Protein AF-A0A9P3LI31-F1 (afdb_monomer)

Nearest PDB structures (foldseek):
  6ghp-assembly1_A-2  TM=3.381E-01  e=1.367E-01  Homo sapiens
  6r7o-assembly1_A  TM=3.660E-01  e=7.709E-01  Homo sapiens
  5qsz-assembly2_B  TM=3.433E-01  e=1.831E+00  Homo sapiens
  6w2r-assembly1_A  TM=2.788E-01  e=2.197E+00  synthetic construct
  6qh6-assembly1_A  TM=2.236E-01  e=2.299E+00  Rattus norvegicus

Solvent-accessible surface area (backbone atoms only — not comparable to full-atom values): 17286 Å² total; per-residue (Å²): 109,69,66,61,46,50,56,49,50,27,58,53,37,64,38,88,84,57,37,37,74,60,37,38,52,52,46,50,51,49,55,58,53,48,68,38,70,72,46,50,75,54,60,60,78,56,76,58,43,63,54,22,45,51,42,31,45,52,47,26,70,59,61,40,52,72,92,38,36,52,63,36,48,48,47,46,35,44,53,50,49,52,46,57,71,49,57,72,67,28,32,50,52,50,46,66,65,50,69,79,34,66,60,54,58,50,50,49,38,50,42,53,46,41,41,23,59,68,55,56,84,86,66,40,64,40,56,52,51,47,49,53,55,50,26,54,48,36,49,56,50,73,75,45,97,52,82,75,53,58,66,54,45,50,51,44,56,67,41,48,54,53,35,48,52,55,47,68,70,52,50,68,87,64,17,77,52,34,69,64,49,49,53,53,51,51,51,33,34,54,42,55,69,43,67,86,82,58,82,82,63,77,66,64,68,57,60,82,78,54,92,58,97,73,67,76,54,92,60,53,21,24,63,24,78,90,40,89,42,33,82,30,66,67,88,60,75,65,45,61,38,88,59,35,66,65,46,31,16,68,26,72,65,36,48,50,45,20,40,74,76,65,47,43,66,81,71,63,47,71,62,73,58,71,81,70,63,44,73,68,50,59,54,50,52,53,52,54,56,61,63,70,70,61,78,80,80,79,82,81,80,88,128

Mean predicted aligned error: 7.57 Å

pLDDT: mean 85.26, std 12.24, range [44.69, 97.44]

Foldseek 3Di:
DLVVVLVVLLVVLQDLPQEAPNLLVSLVVVVVVCPDPVNVVCPLVDLSSLVSLLQSLLLHQFAHDLVRNQSSLLSNLVSLLSQCPDDPNSVVSSCVNVVLDLSLLLSLLVNLLSCQQDNDPVSCPSSLSSLVVVLVVLLVVVVDPDPSLPVSLVSNLVSLVVSLVSLVPDDCVRGVCSVVSNVSSVSSCVSNVHPPPDDDDPVVVVPVPPPDPPADDQQAFAPQPPRSRGRGGHPHDWDADPAQSRGTHSDPVSVVCCVPPVVCVVVRHGNDPVVCVPVVNVVVVVVVVVVVPDPDPDPDDDD

InterPro domains:
  IPR002893 Zinc finger, MYND-type [PF01753] (231-268)
  IPR002893 Zinc finger, MYND-type [PS50865] (227-268)

Organism: NCBI:txid48140

Radius of gyration: 25.11 Å; Cα contacts (8 Å, |Δi|>4): 322; chains: 1; bounding box: 83×41×77 Å

Sequence (303 aa):
MVEMFFARCSNVLITEDLLDSELARHLEFMAQMMQHPVMRRRRGEDEDLGMALLCAAQRQVCSGDESNVWGILRYTFAHLVDMFKHDEATRQVARTSLMFSNYVILLVARSVVSAALEADASCLDDLEAVIFIYSHVFEKLGETDRPIDSDYRKSVHRVWHRAFDDLQALSPAEAPMRPTIIEWWLHFGTKSGVDVDAPYDPSAEITEGSDGAEGWSKDMGCGWRECLCFGERTYHSLRMCKRCRKVMYCSIKCQRRDWMEGGHKYVCRPDVPAEVADEGGIAKALQQMSLAEQPAKADHNER

Structure (mmCIF, N/CA/C/O backbone):
data_AF-A0A9P3LI31-F1
#
_entry.id   AF-A0A9P3LI31-F1
#
loop_
_atom_site.group_PDB
_atom_site.id
_atom_site.type_symbol
_atom_site.label_atom_id
_atom_site.label_alt_id
_atom_site.label_comp_id
_atom_site.label_asym_id
_atom_site.label_entity_id
_atom_site.label_seq_id
_atom_site.pdbx_PDB_ins_code
_atom_site.Cartn_x
_atom_site.Cartn_y
_atom_site.Cartn_z
_atom_site.occupancy
_atom_site.B_iso_or_equiv
_atom_site.auth_seq_id
_atom_site.auth_comp_id
_atom_site.auth_asym_id
_atom_site.auth_atom_id
_atom_site.pdbx_PDB_model_num
ATOM 1 N N . MET A 1 1 ? 8.365 -18.064 -25.179 1.00 86.38 1 MET A N 1
ATOM 2 C CA . MET A 1 1 ? 8.983 -18.458 -23.888 1.00 86.38 1 MET A CA 1
ATOM 3 C C . MET A 1 1 ? 8.991 -17.304 -22.891 1.00 86.38 1 MET A C 1
ATOM 5 O O . MET A 1 1 ? 8.471 -17.500 -21.808 1.00 86.38 1 MET A O 1
ATOM 9 N N . VAL A 1 2 ? 9.521 -16.121 -23.236 1.00 89.12 2 VAL A N 1
ATOM 10 C CA . VAL A 1 2 ? 9.539 -14.954 -22.323 1.00 89.12 2 VAL A CA 1
ATOM 11 C C . VAL A 1 2 ? 8.136 -14.412 -22.012 1.00 89.12 2 VAL A C 1
ATOM 13 O O . VAL A 1 2 ? 7.809 -14.256 -20.848 1.00 89.12 2 VAL A O 1
ATOM 16 N N . GLU A 1 3 ? 7.267 -14.240 -23.012 1.00 88.56 3 GLU A N 1
ATOM 17 C CA . GLU A 1 3 ? 5.855 -13.856 -22.779 1.00 88.56 3 GLU A CA 1
ATOM 18 C C . GLU A 1 3 ? 5.136 -14.833 -21.839 1.00 88.56 3 GLU A C 1
ATOM 20 O O . GLU A 1 3 ? 4.500 -14.434 -20.873 1.00 88.56 3 GLU A O 1
ATOM 25 N N . MET A 1 4 ? 5.316 -16.140 -22.064 1.00 92.75 4 MET A N 1
ATOM 26 C CA . MET A 1 4 ? 4.758 -17.171 -21.182 1.00 92.75 4 MET A CA 1
ATOM 27 C C . MET A 1 4 ? 5.304 -17.087 -19.752 1.00 92.75 4 MET A C 1
ATOM 29 O O . MET A 1 4 ? 4.623 -17.513 -18.824 1.00 92.75 4 MET A O 1
ATOM 33 N N . PHE A 1 5 ? 6.530 -16.590 -19.568 1.00 93.69 5 PHE A N 1
ATOM 34 C CA . PHE A 1 5 ? 7.101 -16.378 -18.244 1.00 93.69 5 PHE A CA 1
ATOM 35 C C . PHE A 1 5 ? 6.394 -15.224 -17.530 1.00 93.69 5 PHE A C 1
ATOM 37 O O . PHE A 1 5 ? 5.926 -15.436 -16.415 1.00 93.69 5 PHE A O 1
ATOM 44 N N . PHE A 1 6 ? 6.244 -14.060 -18.172 1.00 92.12 6 PHE A N 1
ATOM 45 C CA . PHE A 1 6 ? 5.558 -12.915 -17.562 1.00 92.12 6 PHE A CA 1
ATOM 46 C C . PHE A 1 6 ? 4.089 -13.211 -17.272 1.00 92.12 6 PHE A C 1
ATOM 48 O O . PHE A 1 6 ? 3.681 -13.084 -16.121 1.00 92.12 6 PHE A O 1
ATOM 55 N N . ALA A 1 7 ? 3.360 -13.793 -18.228 1.00 92.56 7 ALA A N 1
ATOM 56 C CA . ALA A 1 7 ? 1.982 -14.221 -18.008 1.00 92.56 7 ALA A CA 1
ATOM 57 C C . ALA A 1 7 ? 1.864 -15.214 -16.835 1.00 92.56 7 ALA A C 1
ATOM 59 O O . ALA A 1 7 ? 0.928 -15.153 -16.038 1.00 92.56 7 ALA A O 1
ATOM 60 N N . ARG A 1 8 ? 2.828 -16.134 -16.682 1.00 95.00 8 ARG A N 1
ATOM 61 C CA . ARG A 1 8 ? 2.859 -17.058 -15.540 1.00 95.00 8 ARG A CA 1
ATOM 62 C C . ARG A 1 8 ? 3.153 -16.335 -14.227 1.00 95.00 8 ARG A C 1
ATOM 64 O O . ARG A 1 8 ? 2.506 -16.652 -13.235 1.00 95.00 8 ARG A O 1
ATOM 71 N N . CYS A 1 9 ? 4.093 -15.393 -14.205 1.00 94.94 9 CYS A N 1
ATOM 72 C CA . CYS A 1 9 ? 4.369 -14.566 -13.031 1.00 94.94 9 CYS A CA 1
ATOM 73 C C . CYS A 1 9 ? 3.135 -13.757 -12.620 1.00 94.94 9 CYS A C 1
ATOM 75 O O . CYS A 1 9 ? 2.746 -13.826 -11.458 1.00 94.94 9 CYS A O 1
ATOM 77 N N . SER A 1 10 ? 2.480 -13.078 -13.563 1.00 94.19 10 SER A N 1
ATOM 78 C CA . SER A 1 10 ? 1.246 -12.326 -13.324 1.00 94.19 10 SER A CA 1
ATOM 79 C C . SER A 1 10 ? 0.161 -13.227 -12.728 1.00 94.19 10 SER A C 1
ATOM 81 O O . SER A 1 10 ? -0.374 -12.914 -11.667 1.00 94.19 10 SER A O 1
ATOM 83 N N . ASN A 1 11 ? -0.075 -14.406 -13.319 1.00 94.25 11 ASN A N 1
ATOM 84 C CA . ASN A 1 11 ? -1.039 -15.388 -12.806 1.00 94.25 11 ASN A CA 1
ATOM 85 C C . ASN A 1 11 ? -0.708 -15.892 -11.393 1.00 94.25 11 ASN A C 1
ATOM 87 O O . ASN A 1 11 ? -1.610 -16.107 -10.589 1.00 94.25 11 ASN A O 1
ATOM 91 N N . VAL A 1 12 ? 0.573 -16.082 -11.072 1.00 96.25 12 VAL A N 1
ATOM 92 C CA . VAL A 1 12 ? 0.991 -16.478 -9.721 1.00 96.25 12 VAL A CA 1
ATOM 93 C C . VAL A 1 12 ? 0.746 -15.338 -8.729 1.00 96.25 12 VAL A C 1
ATOM 95 O O . VAL A 1 12 ? 0.162 -15.571 -7.673 1.00 96.25 12 VAL A O 1
ATOM 98 N N . LEU A 1 13 ? 1.112 -14.101 -9.074 1.00 95.56 13 LEU A N 1
ATOM 99 C CA . LEU A 1 13 ? 0.980 -12.931 -8.197 1.00 95.56 13 LEU A CA 1
ATOM 100 C C . LEU A 1 13 ? -0.474 -12.582 -7.840 1.00 95.56 13 LEU A C 1
ATOM 102 O O . LEU A 1 13 ? -0.740 -12.114 -6.726 1.00 95.56 13 LEU A O 1
ATOM 106 N N . ILE A 1 14 ? -1.423 -12.841 -8.742 1.00 93.19 14 ILE A N 1
ATOM 107 C CA . ILE A 1 14 ? -2.855 -12.621 -8.479 1.00 93.19 14 ILE A CA 1
ATOM 108 C C . ILE A 1 14 ? -3.492 -13.706 -7.597 1.00 93.19 14 ILE A C 1
ATOM 110 O O . ILE A 1 14 ? -4.627 -13.527 -7.159 1.00 93.19 14 ILE A O 1
ATOM 114 N N . THR A 1 15 ? -2.786 -14.801 -7.294 1.00 94.12 15 THR A N 1
ATOM 115 C CA . THR A 1 15 ? -3.311 -15.869 -6.427 1.00 94.12 15 THR A CA 1
ATOM 116 C C . THR A 1 15 ? -3.535 -15.341 -5.005 1.00 94.12 15 THR A C 1
ATOM 118 O O . THR A 1 15 ? -2.647 -14.728 -4.414 1.00 94.12 15 THR A O 1
ATOM 121 N N . GLU A 1 16 ? -4.733 -15.546 -4.450 1.00 89.69 16 GLU A N 1
ATOM 122 C CA . GLU A 1 16 ? -5.165 -14.910 -3.194 1.00 89.69 16 GLU A CA 1
ATOM 123 C C . GLU A 1 16 ? -4.411 -15.384 -1.946 1.00 89.69 16 GLU A C 1
ATOM 125 O O . GLU A 1 16 ? -4.278 -14.627 -0.985 1.00 89.69 16 GLU A O 1
ATOM 130 N N . ASP A 1 17 ? -3.953 -16.632 -1.935 1.00 92.69 17 ASP A N 1
ATOM 131 C CA . ASP A 1 17 ? -3.252 -17.258 -0.812 1.00 92.69 17 ASP A CA 1
ATOM 132 C C . ASP A 1 17 ? -1.738 -17.018 -0.832 1.00 92.69 17 ASP A C 1
ATOM 134 O O . ASP A 1 17 ? -1.071 -17.262 0.172 1.00 92.69 17 ASP A O 1
ATOM 138 N N . LEU A 1 18 ? -1.202 -16.467 -1.926 1.00 95.75 18 LEU A N 1
ATOM 139 C CA . LEU A 1 18 ? 0.209 -16.126 -2.031 1.00 95.75 18 LEU A CA 1
ATOM 140 C C . LEU A 1 18 ? 0.524 -14.868 -1.208 1.00 95.75 18 LEU A C 1
ATOM 142 O O . LEU A 1 18 ? 0.272 -13.740 -1.654 1.00 95.75 18 LEU A O 1
ATOM 146 N N . LEU A 1 19 ? 1.082 -15.074 -0.013 1.00 96.44 19 LEU A N 1
ATOM 147 C CA . LEU A 1 19 ? 1.446 -14.045 0.965 1.00 96.44 19 LEU A CA 1
ATOM 148 C C . LEU A 1 19 ? 2.791 -14.357 1.640 1.00 96.44 19 LEU A C 1
ATOM 150 O O . LEU A 1 19 ? 3.392 -15.417 1.448 1.00 96.44 19 LEU A O 1
ATOM 154 N N . ASP A 1 20 ? 3.254 -13.406 2.442 1.00 96.62 20 ASP A N 1
ATOM 155 C CA . ASP A 1 20 ? 4.350 -13.531 3.398 1.00 96.62 20 ASP A CA 1
ATOM 156 C C . ASP A 1 20 ? 5.643 -14.053 2.754 1.00 96.62 20 ASP A C 1
ATOM 158 O O . ASP A 1 20 ? 6.005 -13.678 1.637 1.00 96.62 20 ASP A O 1
ATOM 162 N N . SER A 1 21 ? 6.359 -14.936 3.450 1.00 96.12 21 SER A N 1
ATOM 163 C CA . SER A 1 21 ? 7.618 -15.515 2.970 1.00 96.12 21 SER A CA 1
ATOM 164 C C . SER A 1 21 ? 7.496 -16.236 1.621 1.00 96.12 21 SER A C 1
ATOM 166 O O . SER A 1 21 ? 8.481 -16.358 0.890 1.00 96.12 21 SER A O 1
ATOM 168 N N . GLU A 1 22 ? 6.312 -16.731 1.251 1.00 97.44 22 GLU A N 1
ATOM 169 C CA . GLU A 1 22 ? 6.109 -17.339 -0.061 1.00 97.44 22 GLU A CA 1
ATOM 170 C C . GLU A 1 22 ? 6.052 -16.283 -1.163 1.00 97.44 22 GLU A C 1
ATOM 172 O O . GLU A 1 22 ? 6.752 -16.424 -2.169 1.00 97.44 22 GLU A O 1
ATOM 177 N N . LEU A 1 23 ? 5.296 -15.203 -0.956 1.00 97.38 23 LEU A N 1
ATOM 178 C CA . LEU A 1 23 ? 5.277 -14.068 -1.875 1.00 97.38 23 LEU A CA 1
ATOM 179 C C . LEU A 1 23 ? 6.667 -13.427 -1.990 1.00 97.38 23 LEU A C 1
ATOM 181 O O . LEU A 1 23 ? 7.135 -13.185 -3.102 1.00 97.38 23 LEU A O 1
ATOM 185 N N . ALA A 1 24 ? 7.366 -13.231 -0.869 1.00 96.00 24 ALA A N 1
ATOM 186 C CA . ALA A 1 24 ? 8.719 -12.676 -0.854 1.00 96.00 24 ALA A CA 1
ATOM 187 C C . ALA A 1 24 ? 9.693 -13.499 -1.718 1.00 96.00 24 ALA A C 1
ATOM 189 O O . ALA A 1 24 ? 10.385 -12.933 -2.564 1.00 96.00 24 ALA A O 1
ATOM 190 N N . ARG A 1 25 ? 9.687 -14.836 -1.587 1.00 96.06 25 ARG A N 1
ATOM 191 C CA . ARG A 1 25 ? 10.520 -15.729 -2.417 1.00 96.06 25 ARG A CA 1
ATOM 192 C C . ARG A 1 25 ? 10.195 -15.625 -3.906 1.00 96.06 25 ARG A C 1
ATOM 194 O O . ARG A 1 25 ? 11.106 -15.661 -4.731 1.00 96.06 25 ARG A O 1
ATOM 201 N N . HIS A 1 26 ? 8.918 -15.495 -4.264 1.00 97.19 26 HIS A N 1
ATOM 202 C CA . HIS A 1 26 ? 8.521 -15.311 -5.662 1.00 97.19 26 HIS A CA 1
ATOM 203 C C . HIS A 1 26 ? 9.020 -13.974 -6.216 1.00 97.19 26 HIS A C 1
ATOM 205 O O . HIS A 1 26 ? 9.593 -13.944 -7.305 1.00 97.19 26 HIS A O 1
ATOM 211 N N . LEU A 1 27 ? 8.861 -12.884 -5.461 1.00 96.31 27 LEU A N 1
ATOM 212 C CA . LEU A 1 27 ? 9.326 -11.557 -5.868 1.00 96.31 27 LEU A CA 1
ATOM 213 C C . LEU A 1 27 ? 10.851 -11.485 -5.987 1.00 96.31 27 LEU A C 1
ATOM 215 O O . LEU A 1 27 ? 11.360 -10.886 -6.938 1.00 96.31 27 LEU A O 1
ATOM 219 N N . GLU A 1 28 ? 11.573 -12.137 -5.076 1.00 94.56 28 GLU A N 1
ATOM 220 C CA . GLU A 1 28 ? 13.028 -12.262 -5.123 1.00 94.56 28 GLU A CA 1
ATOM 221 C C . GLU A 1 28 ? 13.484 -13.057 -6.353 1.00 94.56 28 GLU A C 1
ATOM 223 O O . GLU A 1 28 ? 14.337 -12.592 -7.113 1.00 94.56 28 GLU A O 1
ATOM 228 N N . PHE A 1 29 ? 12.884 -14.224 -6.604 1.00 95.12 29 PHE A N 1
ATOM 229 C CA . PHE A 1 29 ? 13.175 -15.015 -7.800 1.00 95.12 29 PHE A CA 1
ATOM 230 C C . PHE A 1 29 ? 12.915 -14.209 -9.078 1.00 95.12 29 PHE A C 1
ATOM 232 O O . PHE A 1 29 ? 13.738 -14.198 -9.995 1.00 95.12 29 PHE A O 1
ATOM 239 N N . MET A 1 30 ? 11.798 -13.482 -9.129 1.00 94.81 30 MET A N 1
ATOM 240 C CA . MET A 1 30 ? 11.498 -12.587 -10.242 1.00 94.81 30 MET A CA 1
ATOM 241 C C . MET A 1 30 ? 12.567 -11.506 -10.387 1.00 94.81 30 MET A C 1
ATOM 243 O O . MET A 1 30 ? 13.015 -11.268 -11.505 1.00 94.81 30 MET A O 1
ATOM 247 N N . ALA A 1 31 ? 13.020 -10.887 -9.293 1.00 91.81 31 ALA A N 1
ATOM 248 C CA . ALA A 1 31 ? 14.076 -9.874 -9.323 1.00 91.81 31 ALA A CA 1
ATOM 249 C C . ALA A 1 31 ? 15.382 -10.431 -9.909 1.00 91.81 31 ALA A C 1
ATOM 251 O O . ALA A 1 31 ? 16.000 -9.782 -10.753 1.00 91.81 31 ALA A O 1
ATOM 252 N N . GLN A 1 32 ? 15.761 -11.660 -9.549 1.00 92.56 32 GLN A N 1
ATOM 253 C CA . GLN A 1 32 ? 16.927 -12.344 -10.119 1.00 92.56 32 GLN A CA 1
ATOM 254 C C . GLN A 1 32 ? 16.748 -12.629 -11.617 1.00 92.56 32 GLN A C 1
ATOM 256 O O . GLN A 1 32 ? 17.613 -12.295 -12.426 1.00 92.56 32 GLN A O 1
ATOM 261 N N . MET A 1 33 ? 15.601 -13.187 -12.017 1.00 92.62 33 MET A N 1
ATOM 262 C CA . MET A 1 33 ? 15.301 -13.477 -13.426 1.00 92.62 33 MET A CA 1
ATOM 263 C C . MET A 1 33 ? 15.306 -12.214 -14.290 1.00 92.62 33 MET A C 1
ATOM 265 O O . MET A 1 33 ? 15.770 -12.225 -15.431 1.00 92.62 33 MET A O 1
ATOM 269 N N . MET A 1 34 ? 14.839 -11.108 -13.724 1.00 89.31 34 MET A N 1
ATOM 270 C CA . MET A 1 34 ? 14.775 -9.798 -14.355 1.00 89.31 34 MET A CA 1
ATOM 271 C C . MET A 1 34 ? 16.152 -9.180 -14.651 1.00 89.31 34 MET A C 1
ATOM 273 O O . MET A 1 34 ? 16.267 -8.326 -15.537 1.00 89.31 34 MET A O 1
ATOM 277 N N . GLN A 1 35 ? 17.217 -9.649 -13.995 1.00 90.06 35 GLN A N 1
ATOM 278 C CA . GLN A 1 35 ? 18.595 -9.256 -14.312 1.00 90.06 35 GLN A CA 1
ATOM 279 C C . GLN A 1 35 ? 19.128 -9.927 -15.587 1.00 90.06 35 GLN A C 1
ATOM 281 O O . GLN A 1 35 ? 20.104 -9.449 -16.171 1.00 90.06 35 GLN A O 1
ATOM 286 N N . HIS A 1 36 ? 18.492 -11.004 -16.061 1.00 93.94 36 HIS A N 1
ATOM 287 C CA . HIS A 1 36 ? 18.927 -11.698 -17.267 1.00 93.94 36 HIS A CA 1
ATOM 288 C C . HIS A 1 36 ? 18.750 -10.805 -18.515 1.00 93.94 36 HIS A C 1
ATOM 290 O O . HIS A 1 36 ? 17.652 -10.283 -18.735 1.00 93.94 36 HIS A O 1
ATOM 296 N N . PRO A 1 37 ? 19.758 -10.670 -19.407 1.00 92.88 37 PRO A N 1
ATOM 297 C CA . PRO A 1 37 ? 19.699 -9.740 -20.543 1.00 92.88 37 PRO A CA 1
ATOM 298 C C . PRO A 1 37 ? 18.495 -9.936 -21.471 1.00 92.88 37 PRO A C 1
ATOM 300 O O . PRO A 1 37 ? 17.956 -8.972 -22.010 1.00 92.88 37 PRO A O 1
ATOM 303 N N . VAL A 1 38 ? 18.054 -11.185 -21.664 1.00 92.81 38 VAL A N 1
ATOM 304 C CA . VAL A 1 38 ? 16.871 -11.487 -22.487 1.00 92.81 38 VAL A CA 1
ATOM 305 C C . VAL A 1 38 ? 15.584 -11.013 -21.813 1.00 92.81 38 VAL A C 1
ATOM 307 O O . VAL A 1 38 ? 14.734 -10.462 -22.504 1.00 92.81 38 VAL A O 1
ATOM 310 N N . MET A 1 39 ? 15.453 -11.189 -20.494 1.00 91.50 39 MET A N 1
ATOM 311 C CA . MET A 1 39 ? 14.271 -10.729 -19.756 1.00 91.50 39 MET A CA 1
ATOM 312 C C . MET A 1 39 ? 14.245 -9.204 -19.697 1.00 91.50 39 MET A C 1
ATOM 314 O O . MET A 1 39 ? 13.215 -8.599 -19.965 1.00 91.50 39 MET A O 1
ATOM 318 N N . ARG A 1 40 ? 15.403 -8.577 -19.452 1.00 88.19 40 ARG A N 1
ATOM 319 C CA . ARG A 1 40 ? 15.544 -7.117 -19.420 1.00 88.19 40 ARG A CA 1
ATOM 320 C C . ARG A 1 40 ? 15.096 -6.455 -20.727 1.00 88.19 40 ARG A C 1
ATOM 322 O O . ARG A 1 40 ? 14.409 -5.450 -20.667 1.00 88.19 40 ARG A O 1
ATOM 329 N N . ARG A 1 41 ? 15.425 -7.033 -21.890 1.00 88.00 41 ARG A N 1
ATOM 330 C CA . ARG A 1 41 ? 15.021 -6.493 -23.206 1.00 88.00 41 ARG A CA 1
ATOM 331 C C . ARG A 1 41 ? 13.526 -6.578 -23.509 1.00 88.00 41 ARG A C 1
ATOM 333 O O . ARG A 1 41 ? 13.085 -5.896 -24.420 1.00 88.00 41 ARG A O 1
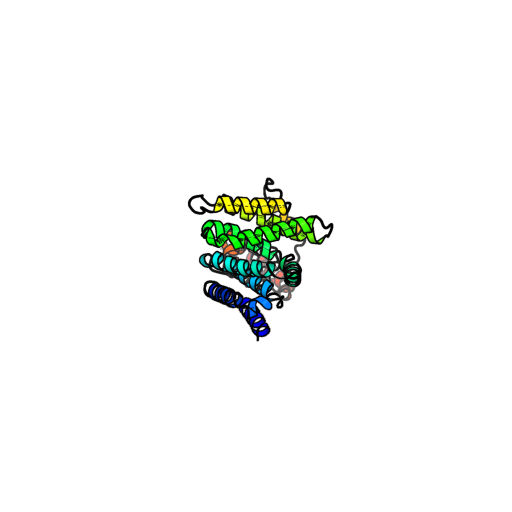ATOM 340 N N . ARG A 1 42 ? 12.792 -7.449 -22.818 1.00 86.62 42 ARG A N 1
ATOM 341 C CA . ARG A 1 42 ? 11.355 -7.680 -23.039 1.00 86.62 42 ARG A CA 1
ATOM 342 C C . ARG A 1 42 ? 10.499 -7.203 -21.868 1.00 86.62 42 ARG A C 1
ATOM 344 O O . ARG A 1 42 ? 9.313 -7.503 -21.792 1.00 86.62 42 ARG A O 1
ATOM 351 N N . ARG A 1 43 ? 11.114 -6.517 -20.906 1.00 77.94 43 ARG A N 1
ATOM 352 C CA . ARG A 1 43 ? 10.415 -5.957 -19.756 1.00 77.94 43 ARG A CA 1
ATOM 353 C C . ARG A 1 43 ? 9.515 -4.822 -20.244 1.00 77.94 43 ARG A C 1
ATOM 355 O O . ARG A 1 43 ? 9.955 -4.028 -21.060 1.00 77.94 43 ARG A O 1
ATOM 362 N N . GLY A 1 44 ? 8.282 -4.756 -19.746 1.00 72.62 44 GLY A N 1
ATOM 363 C CA . GLY A 1 44 ? 7.313 -3.732 -20.155 1.00 72.62 44 GLY A CA 1
ATOM 364 C C . GLY A 1 44 ? 6.424 -4.117 -21.336 1.00 72.62 44 GLY A C 1
ATOM 365 O O . GLY A 1 44 ? 5.461 -3.411 -21.602 1.00 72.62 44 GLY A O 1
ATOM 366 N N . GLU A 1 45 ? 6.693 -5.245 -22.003 1.00 81.50 45 GLU A N 1
ATOM 367 C CA . GLU A 1 45 ? 5.777 -5.799 -23.012 1.00 81.50 45 GLU A CA 1
ATOM 368 C C . GLU A 1 45 ? 4.506 -6.401 -22.387 1.00 81.50 45 GLU A C 1
ATOM 370 O O . GLU A 1 45 ? 3.494 -6.546 -23.065 1.00 81.50 45 GLU A O 1
ATOM 375 N N . ASP A 1 46 ? 4.568 -6.768 -21.104 1.00 82.44 46 ASP A N 1
ATOM 376 C CA . ASP A 1 46 ? 3.435 -7.265 -20.323 1.00 82.44 46 ASP A CA 1
ATOM 377 C C . ASP A 1 46 ? 2.909 -6.127 -19.436 1.00 82.44 46 ASP A C 1
ATOM 379 O O . ASP A 1 46 ? 3.539 -5.753 -18.440 1.00 82.44 46 ASP A O 1
ATOM 383 N N . GLU A 1 47 ? 1.778 -5.545 -19.837 1.00 80.62 47 GLU A N 1
ATOM 384 C CA . GLU A 1 47 ? 1.122 -4.446 -19.116 1.00 80.62 47 GLU A CA 1
ATOM 385 C C . GLU A 1 47 ? 0.516 -4.914 -17.778 1.00 80.62 47 GLU A C 1
ATOM 387 O O . GLU A 1 47 ? 0.386 -4.123 -16.839 1.00 80.62 47 GLU A O 1
ATOM 392 N N . ASP A 1 48 ? 0.203 -6.208 -17.662 1.00 87.81 48 ASP A N 1
ATOM 393 C CA . ASP A 1 48 ? -0.481 -6.794 -16.510 1.00 87.81 48 ASP A CA 1
ATOM 394 C C . ASP A 1 48 ? 0.475 -7.053 -15.346 1.00 87.81 48 ASP A C 1
ATOM 396 O O . ASP A 1 48 ? 0.068 -7.004 -14.183 1.00 87.81 48 ASP A O 1
ATOM 400 N N . LEU A 1 49 ? 1.759 -7.294 -15.624 1.00 89.56 49 LEU A N 1
ATOM 401 C CA . LEU A 1 49 ? 2.752 -7.607 -14.598 1.00 89.56 49 LEU A CA 1
ATOM 402 C C . LEU A 1 49 ? 2.876 -6.506 -13.537 1.00 89.56 49 LEU A C 1
ATOM 404 O O . LEU A 1 49 ? 2.925 -6.804 -12.341 1.00 89.56 49 LEU A O 1
ATOM 408 N N . GLY A 1 50 ? 2.914 -5.239 -13.958 1.00 88.44 50 GLY A N 1
ATOM 409 C CA . GLY A 1 50 ? 2.993 -4.103 -13.035 1.00 88.44 50 GLY A CA 1
ATOM 410 C C . GLY A 1 50 ? 1.786 -4.059 -12.100 1.00 88.44 50 GLY A C 1
ATOM 411 O O . GLY A 1 50 ? 1.937 -3.924 -10.885 1.00 88.44 50 GLY A O 1
ATOM 412 N N . MET A 1 51 ? 0.589 -4.269 -12.650 1.00 88.31 51 MET A N 1
ATOM 413 C CA . MET A 1 51 ? -0.637 -4.331 -11.859 1.00 88.31 51 MET A CA 1
ATOM 414 C C . MET A 1 51 ? -0.672 -5.550 -10.940 1.00 88.31 51 MET A C 1
ATOM 416 O O . MET A 1 51 ? -1.024 -5.409 -9.771 1.00 88.31 51 MET A O 1
ATOM 420 N N . ALA A 1 52 ? -0.251 -6.725 -11.407 1.00 92.06 52 ALA A N 1
ATOM 421 C CA . ALA A 1 52 ? -0.192 -7.937 -10.596 1.00 92.06 52 ALA A CA 1
ATOM 422 C C . ALA A 1 52 ? 0.757 -7.779 -9.393 1.00 92.06 52 ALA A C 1
ATOM 424 O O . ALA A 1 52 ? 0.420 -8.205 -8.286 1.00 92.06 52 ALA A O 1
ATOM 425 N N . LEU A 1 53 ? 1.902 -7.109 -9.581 1.00 93.19 53 LEU A N 1
ATOM 426 C CA . LEU A 1 53 ? 2.834 -6.755 -8.504 1.00 93.19 53 LEU A CA 1
ATOM 427 C C . LEU A 1 53 ? 2.174 -5.845 -7.459 1.00 93.19 53 LEU A C 1
ATOM 429 O O . LEU A 1 53 ? 2.222 -6.148 -6.267 1.00 93.19 53 LEU A O 1
ATOM 433 N N . LEU A 1 54 ? 1.509 -4.770 -7.898 1.00 91.62 54 LEU A N 1
ATOM 434 C CA . LEU A 1 54 ? 0.789 -3.864 -6.997 1.00 91.62 54 LEU A CA 1
ATOM 435 C C . LEU A 1 54 ? -0.328 -4.581 -6.231 1.00 91.62 54 LEU A C 1
ATOM 437 O O . LEU A 1 54 ? -0.468 -4.385 -5.026 1.00 91.62 54 LEU A O 1
ATOM 441 N N . CYS A 1 55 ? -1.089 -5.444 -6.907 1.00 91.25 55 CYS A N 1
ATOM 442 C CA . CYS A 1 55 ? -2.152 -6.234 -6.289 1.00 91.25 55 CYS A CA 1
ATOM 443 C C . CYS A 1 55 ? -1.598 -7.170 -5.210 1.00 91.25 55 CYS A C 1
ATOM 445 O O . CYS A 1 55 ? -2.165 -7.262 -4.119 1.00 91.25 55 CYS A O 1
ATOM 447 N N . ALA A 1 56 ? -0.483 -7.849 -5.493 1.00 94.56 56 ALA A N 1
ATOM 448 C CA . ALA A 1 56 ? 0.171 -8.732 -4.536 1.00 94.56 56 ALA A CA 1
ATOM 449 C C . ALA A 1 56 ? 0.698 -7.958 -3.317 1.00 94.56 56 ALA A C 1
ATOM 451 O O . ALA A 1 56 ? 0.456 -8.365 -2.181 1.00 94.56 56 ALA A O 1
ATOM 452 N N . ALA A 1 57 ? 1.338 -6.806 -3.535 1.00 94.75 57 ALA A N 1
ATOM 453 C CA . ALA A 1 57 ? 1.820 -5.940 -2.461 1.00 94.75 57 ALA A CA 1
ATOM 454 C C . ALA A 1 57 ? 0.673 -5.379 -1.603 1.00 94.75 57 ALA A C 1
ATOM 456 O O . ALA A 1 57 ? 0.726 -5.438 -0.376 1.00 94.75 57 ALA A O 1
ATOM 457 N N . GLN A 1 58 ? -0.410 -4.904 -2.224 1.00 92.62 58 GLN A N 1
ATOM 458 C CA . GLN A 1 58 ? -1.602 -4.433 -1.513 1.00 92.62 58 GLN A CA 1
ATOM 459 C C . GLN A 1 58 ? -2.212 -5.545 -0.657 1.00 92.62 58 GLN A C 1
ATOM 461 O O . GLN A 1 58 ? -2.546 -5.328 0.512 1.00 92.62 58 GLN A O 1
ATOM 466 N N . ARG A 1 59 ? -2.319 -6.754 -1.218 1.00 93.00 59 ARG A N 1
ATOM 467 C CA . ARG A 1 59 ? -2.821 -7.927 -0.502 1.00 93.00 59 ARG A CA 1
ATOM 468 C C . ARG A 1 59 ? -1.926 -8.274 0.690 1.00 93.00 59 ARG A C 1
ATOM 470 O O . ARG A 1 59 ? -2.470 -8.516 1.770 1.00 93.00 59 ARG A O 1
ATOM 477 N N . GLN A 1 60 ? -0.599 -8.216 0.526 1.00 95.44 60 GLN A N 1
ATOM 478 C CA . GLN A 1 60 ? 0.358 -8.386 1.622 1.00 95.44 60 GLN A CA 1
ATOM 479 C C . GLN A 1 60 ? 0.102 -7.385 2.742 1.00 95.44 60 GLN A C 1
ATOM 481 O O . GLN A 1 60 ? -0.061 -7.783 3.891 1.00 95.44 60 GLN A O 1
ATOM 486 N N . VAL A 1 61 ? 0.015 -6.096 2.420 1.00 92.56 61 VAL A N 1
ATOM 487 C CA . VAL A 1 61 ? -0.186 -5.052 3.430 1.00 92.56 61 VAL A CA 1
ATOM 488 C C . VAL A 1 61 ? -1.512 -5.236 4.181 1.00 92.56 61 VAL A C 1
ATOM 490 O O . VAL A 1 61 ? -1.594 -5.004 5.385 1.00 92.56 61 VAL A O 1
ATOM 493 N N . CYS A 1 62 ? -2.564 -5.686 3.495 1.00 91.19 62 CYS A N 1
ATOM 494 C CA . CYS A 1 62 ? -3.886 -5.831 4.107 1.00 91.19 62 CYS A CA 1
ATOM 495 C C . CYS A 1 62 ? -4.073 -7.131 4.901 1.00 91.19 62 CYS A C 1
ATOM 497 O O . CYS A 1 62 ? -4.884 -7.183 5.834 1.00 91.19 62 CYS A O 1
ATOM 499 N N . SER A 1 63 ? -3.386 -8.200 4.505 1.00 91.00 63 SER A N 1
ATOM 500 C CA . SER A 1 63 ? -3.720 -9.561 4.948 1.00 91.00 63 SER A CA 1
ATOM 501 C C . SER A 1 63 ? -2.543 -10.345 5.502 1.00 91.00 63 SER A C 1
ATOM 503 O O . SER A 1 63 ? -2.779 -11.293 6.247 1.00 91.00 63 SER A O 1
ATOM 505 N N . GLY A 1 64 ? -1.319 -9.958 5.158 1.00 92.75 64 GLY A N 1
ATOM 506 C CA . GLY A 1 64 ? -0.112 -10.661 5.549 1.00 92.75 64 GLY A CA 1
ATOM 507 C C . GLY A 1 64 ? 0.390 -10.322 6.952 1.00 92.75 64 GLY A C 1
ATOM 508 O O . GLY A 1 64 ? -0.181 -9.516 7.707 1.00 92.75 64 GLY A O 1
ATOM 509 N N . ASP A 1 65 ? 1.483 -10.991 7.284 1.00 94.56 65 ASP A N 1
ATOM 510 C CA . ASP A 1 65 ? 2.346 -10.750 8.425 1.00 94.56 65 ASP A CA 1
ATOM 511 C C . ASP A 1 65 ? 3.124 -9.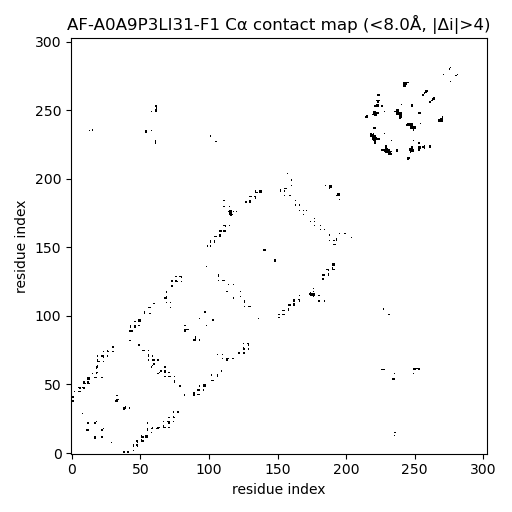442 8.225 1.00 94.56 65 ASP A C 1
ATOM 513 O O . ASP A 1 65 ? 3.763 -9.231 7.189 1.00 94.56 65 ASP A O 1
ATOM 517 N N . GLU A 1 66 ? 3.070 -8.571 9.237 1.00 91.88 66 GLU A N 1
ATOM 518 C CA . GLU A 1 66 ? 3.744 -7.269 9.230 1.00 91.88 66 GLU A CA 1
ATOM 519 C C . GLU A 1 66 ? 5.257 -7.419 9.032 1.00 91.88 66 GLU A C 1
ATOM 521 O O . GLU A 1 66 ? 5.841 -6.635 8.295 1.00 91.88 66 GLU A O 1
ATOM 526 N N . SER A 1 67 ? 5.865 -8.479 9.577 1.00 93.62 67 SER A N 1
ATOM 527 C CA . SER A 1 67 ? 7.311 -8.737 9.470 1.00 93.62 67 SER A CA 1
ATOM 528 C C . SER A 1 67 ? 7.805 -9.014 8.045 1.00 93.62 67 SER A C 1
ATOM 530 O O . SER A 1 67 ? 9.005 -8.999 7.788 1.00 93.62 67 SER A O 1
ATOM 532 N N . ASN A 1 68 ? 6.893 -9.288 7.105 1.00 94.88 68 ASN A N 1
ATOM 533 C CA . ASN A 1 68 ? 7.222 -9.501 5.694 1.00 94.88 68 ASN A CA 1
ATOM 534 C C . ASN A 1 68 ? 6.849 -8.298 4.813 1.00 94.88 68 ASN A C 1
ATOM 536 O O . ASN A 1 68 ? 7.190 -8.280 3.627 1.00 94.88 68 ASN A O 1
ATOM 540 N N . VAL A 1 69 ? 6.140 -7.301 5.359 1.00 94.19 69 VAL A N 1
ATOM 541 C CA . VAL A 1 69 ? 5.592 -6.180 4.581 1.00 94.19 69 VAL A CA 1
ATOM 542 C C . VAL A 1 69 ? 6.706 -5.376 3.924 1.00 94.19 69 VAL A C 1
ATOM 544 O O . VAL A 1 69 ? 6.650 -5.164 2.712 1.00 94.19 69 VAL A O 1
ATOM 547 N N . TRP A 1 70 ? 7.739 -4.979 4.675 1.00 94.38 70 TRP A N 1
ATOM 548 C CA . TRP A 1 70 ? 8.828 -4.177 4.117 1.00 94.38 70 TRP A CA 1
ATOM 549 C C . TRP A 1 70 ? 9.570 -4.908 2.996 1.00 94.38 70 TRP A C 1
ATOM 551 O O . TRP A 1 70 ? 9.738 -4.357 1.910 1.00 94.38 70 TRP A O 1
ATOM 561 N N . GLY A 1 71 ? 9.947 -6.172 3.213 1.00 93.62 71 GLY A N 1
ATOM 562 C CA . GLY A 1 71 ? 10.638 -6.971 2.199 1.00 93.62 71 GLY A CA 1
ATOM 563 C C . GLY A 1 71 ? 9.855 -7.046 0.885 1.00 93.62 71 GLY A C 1
ATOM 564 O O . GLY A 1 71 ? 10.420 -6.838 -0.189 1.00 93.62 71 GLY A O 1
ATOM 565 N N . ILE A 1 72 ? 8.542 -7.269 0.964 1.00 96.19 72 ILE A N 1
ATOM 566 C CA . ILE A 1 72 ? 7.656 -7.348 -0.205 1.00 96.19 72 ILE A CA 1
ATOM 567 C C . ILE A 1 72 ? 7.504 -5.993 -0.900 1.00 96.19 72 ILE A C 1
ATOM 569 O O . ILE A 1 72 ? 7.596 -5.931 -2.130 1.00 96.19 72 ILE A O 1
ATOM 573 N N . LEU A 1 73 ? 7.315 -4.910 -0.143 1.00 94.88 73 LEU A N 1
ATOM 574 C CA . LEU A 1 73 ? 7.234 -3.554 -0.694 1.00 94.88 73 LEU A CA 1
ATOM 575 C C . LEU A 1 73 ? 8.538 -3.166 -1.396 1.00 94.88 73 LEU A C 1
ATOM 577 O O . LEU A 1 73 ? 8.496 -2.706 -2.535 1.00 94.88 73 LEU A O 1
ATOM 581 N N . ARG A 1 74 ? 9.691 -3.464 -0.784 1.00 93.88 74 ARG A N 1
ATOM 582 C CA . ARG A 1 74 ? 11.015 -3.236 -1.373 1.00 93.88 74 ARG A CA 1
ATOM 583 C C . ARG A 1 74 ? 11.162 -3.936 -2.721 1.00 93.88 74 ARG A C 1
ATOM 585 O O . ARG A 1 74 ? 11.497 -3.289 -3.707 1.00 93.88 74 ARG A O 1
ATOM 592 N N . TYR A 1 75 ? 10.879 -5.240 -2.799 1.00 94.44 75 TYR A N 1
ATOM 593 C CA . TYR A 1 75 ? 10.978 -5.954 -4.077 1.00 94.44 75 TYR A CA 1
ATOM 594 C C . TYR A 1 75 ? 9.990 -5.417 -5.113 1.00 94.44 75 TYR A C 1
ATOM 596 O O . TYR A 1 75 ? 10.338 -5.293 -6.285 1.00 94.44 75 TYR A O 1
ATOM 604 N N . THR A 1 76 ? 8.774 -5.078 -4.686 1.00 94.12 76 THR A N 1
ATOM 605 C CA . THR A 1 76 ? 7.763 -4.478 -5.562 1.00 94.12 76 THR A CA 1
ATOM 606 C C . THR A 1 76 ? 8.287 -3.177 -6.165 1.00 94.12 76 THR A C 1
ATOM 608 O O . THR A 1 76 ? 8.255 -3.010 -7.380 1.00 94.12 76 THR A O 1
ATOM 611 N N . PHE A 1 77 ? 8.844 -2.285 -5.348 1.00 92.88 77 PHE A N 1
ATOM 612 C CA . PHE A 1 77 ? 9.389 -1.010 -5.807 1.00 92.88 77 PHE A CA 1
ATOM 613 C C . PHE A 1 77 ? 10.632 -1.159 -6.667 1.00 92.88 77 PHE A C 1
ATOM 615 O O . PHE A 1 77 ? 10.701 -0.499 -7.698 1.00 92.88 77 PHE A O 1
ATOM 622 N N . ALA A 1 78 ? 11.537 -2.082 -6.345 1.00 92.12 78 ALA A N 1
ATOM 623 C CA . ALA A 1 78 ? 12.666 -2.400 -7.214 1.00 92.12 78 ALA A CA 1
ATOM 624 C C . ALA A 1 78 ? 12.196 -2.778 -8.633 1.00 92.12 78 ALA A C 1
ATOM 626 O O . ALA A 1 78 ? 12.752 -2.311 -9.630 1.00 92.12 78 ALA A O 1
ATOM 627 N N . HIS A 1 79 ? 11.124 -3.575 -8.745 1.00 90.38 79 HIS A N 1
ATOM 628 C CA . HIS A 1 79 ? 10.529 -3.918 -10.041 1.00 90.38 79 HIS A CA 1
ATOM 629 C C . HIS A 1 79 ? 9.914 -2.707 -10.744 1.00 90.38 79 HIS A C 1
ATOM 631 O O . HIS A 1 79 ? 10.169 -2.522 -11.934 1.00 90.38 79 HIS A O 1
ATOM 637 N N . LEU A 1 80 ? 9.153 -1.873 -10.028 1.00 88.31 80 LEU A N 1
ATOM 638 C CA . LEU A 1 80 ? 8.546 -0.664 -10.598 1.00 88.31 80 LEU A CA 1
ATOM 639 C C . LEU A 1 80 ? 9.609 0.334 -11.074 1.00 88.31 80 LEU A C 1
ATOM 641 O O . LEU A 1 80 ? 9.538 0.818 -12.200 1.00 88.31 80 LEU A O 1
ATOM 645 N N . VAL A 1 81 ? 10.619 0.620 -10.253 1.00 89.56 81 VAL A N 1
ATOM 646 C CA . VAL A 1 81 ? 11.728 1.525 -10.587 1.00 89.56 81 VAL A CA 1
ATOM 647 C C . VAL A 1 81 ? 12.488 1.016 -11.800 1.00 89.56 81 VAL A C 1
ATOM 649 O O . VAL A 1 81 ? 12.797 1.792 -12.703 1.00 89.56 81 VAL A O 1
ATOM 652 N N . ASP A 1 82 ? 12.777 -0.283 -11.850 1.00 87.00 82 ASP A N 1
ATOM 653 C CA . ASP A 1 82 ? 13.437 -0.867 -13.008 1.00 87.00 82 ASP A CA 1
ATOM 654 C C . ASP A 1 82 ? 12.552 -0.734 -14.264 1.00 87.00 82 ASP A C 1
ATOM 656 O O . ASP A 1 82 ? 13.063 -0.297 -15.291 1.00 87.00 82 ASP A O 1
ATOM 660 N N . MET A 1 83 ? 11.227 -0.944 -14.179 1.00 84.50 83 MET A N 1
ATOM 661 C CA . MET A 1 83 ? 10.297 -0.655 -15.289 1.00 84.50 83 MET A CA 1
ATOM 662 C C . MET A 1 83 ? 10.372 0.811 -15.752 1.00 84.50 83 MET A C 1
ATOM 664 O O . MET A 1 83 ? 10.436 1.066 -16.953 1.00 84.50 83 MET A O 1
ATOM 668 N N . PHE A 1 84 ? 10.431 1.780 -14.834 1.00 83.25 84 PHE A N 1
ATOM 669 C CA . PHE A 1 84 ? 10.538 3.203 -15.184 1.00 83.25 84 PHE A CA 1
ATOM 670 C C . PHE A 1 84 ? 11.885 3.597 -15.809 1.00 83.25 84 PHE A C 1
ATOM 672 O O . PHE A 1 84 ? 11.944 4.584 -16.542 1.00 83.25 84 PHE A O 1
ATOM 679 N N . LYS A 1 85 ? 12.965 2.857 -15.540 1.00 84.50 85 LYS A N 1
ATOM 680 C CA . LYS A 1 85 ? 14.309 3.143 -16.074 1.00 84.50 85 LYS A CA 1
ATOM 681 C C . LYS A 1 85 ? 14.495 2.726 -17.543 1.00 84.50 85 LYS A C 1
ATOM 683 O O . LYS A 1 85 ? 15.514 3.084 -18.134 1.00 84.50 85 LYS A O 1
ATOM 688 N N . HIS A 1 86 ? 13.550 1.995 -18.139 1.00 80.12 86 HIS A N 1
ATOM 689 C CA . HIS A 1 86 ? 13.648 1.513 -19.526 1.00 80.12 86 HIS A CA 1
ATOM 690 C C . HIS A 1 86 ? 13.147 2.526 -20.571 1.00 80.12 86 HIS A C 1
ATOM 692 O O . HIS A 1 86 ? 12.966 3.720 -20.298 1.00 80.12 86 HIS A O 1
ATOM 698 N N . ASP A 1 87 ? 13.023 2.064 -21.818 1.00 73.25 87 ASP A N 1
ATOM 699 C CA . ASP A 1 87 ? 12.659 2.871 -22.981 1.00 73.25 87 ASP A CA 1
ATOM 700 C C . ASP A 1 87 ? 11.340 3.653 -22.810 1.00 73.25 87 ASP A C 1
ATOM 702 O O . ASP A 1 87 ? 10.531 3.411 -21.912 1.00 73.25 87 ASP A O 1
ATOM 706 N N . GLU A 1 88 ? 11.140 4.657 -23.670 1.00 79.19 88 GLU A N 1
ATOM 707 C CA . GLU A 1 88 ? 9.989 5.566 -23.587 1.00 79.19 88 GLU A CA 1
ATOM 708 C C . GLU A 1 88 ? 8.642 4.835 -23.714 1.00 79.19 88 GLU A C 1
ATOM 710 O O . GLU A 1 88 ? 7.665 5.269 -23.108 1.00 79.19 88 GLU A O 1
ATOM 715 N N . ALA A 1 89 ? 8.578 3.718 -24.450 1.00 69.44 89 ALA A N 1
ATOM 716 C CA . ALA A 1 89 ? 7.342 2.955 -24.603 1.00 69.44 89 ALA A CA 1
ATOM 717 C C . ALA A 1 89 ? 6.959 2.272 -23.283 1.00 69.44 89 ALA A C 1
ATOM 719 O O . ALA A 1 89 ? 5.822 2.400 -22.830 1.00 69.44 89 ALA A O 1
ATOM 720 N N . THR A 1 90 ? 7.932 1.655 -22.608 1.00 65.38 90 THR A N 1
ATOM 721 C CA . THR A 1 90 ? 7.745 1.072 -21.272 1.00 65.38 90 THR A CA 1
ATOM 722 C C . THR A 1 90 ? 7.356 2.138 -20.249 1.00 65.38 90 THR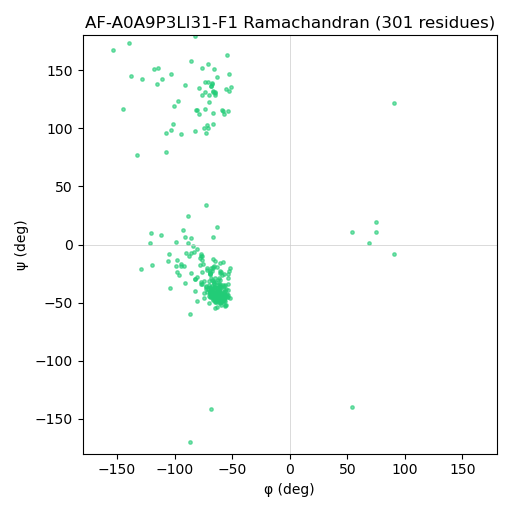 A C 1
ATOM 724 O O . THR A 1 90 ? 6.446 1.932 -19.442 1.00 65.38 90 THR A O 1
ATOM 727 N N . ARG A 1 91 ? 7.982 3.321 -20.319 1.00 75.50 91 ARG A N 1
ATOM 728 C CA . ARG A 1 91 ? 7.586 4.464 -19.489 1.00 75.50 91 ARG A CA 1
ATOM 729 C C . ARG A 1 91 ? 6.151 4.889 -19.767 1.00 75.50 91 ARG A C 1
ATOM 731 O O . ARG A 1 91 ? 5.434 5.171 -18.817 1.00 75.50 91 ARG A O 1
ATOM 738 N N . GLN A 1 92 ? 5.700 4.902 -21.017 1.00 74.25 92 GLN A N 1
ATOM 739 C CA . GLN A 1 92 ? 4.328 5.278 -21.347 1.00 74.25 92 GLN A CA 1
ATOM 740 C C . GLN A 1 92 ? 3.294 4.272 -20.818 1.00 74.25 92 GLN A C 1
ATOM 742 O O . GLN A 1 92 ? 2.274 4.687 -20.272 1.00 74.25 92 GLN A O 1
ATOM 747 N N . VAL A 1 93 ? 3.558 2.967 -20.895 1.00 64.38 93 VAL A N 1
ATOM 748 C CA . VAL A 1 93 ? 2.679 1.936 -20.308 1.00 64.38 93 VAL A CA 1
ATOM 749 C C . VAL A 1 93 ? 2.640 2.066 -18.785 1.00 64.38 93 VAL A C 1
ATOM 751 O O . VAL A 1 93 ? 1.566 2.180 -18.198 1.00 64.38 93 VAL A O 1
ATOM 754 N N . ALA A 1 94 ? 3.810 2.157 -18.144 1.00 66.62 94 ALA A N 1
ATOM 755 C CA . ALA A 1 94 ? 3.930 2.368 -16.703 1.00 66.62 94 ALA A CA 1
ATOM 756 C C . ALA A 1 94 ? 3.189 3.638 -16.258 1.00 66.62 94 ALA A C 1
ATOM 758 O O . ALA A 1 94 ? 2.481 3.634 -15.258 1.00 66.62 94 ALA A O 1
ATOM 759 N N . ARG A 1 95 ? 3.278 4.712 -17.045 1.00 70.81 95 ARG A N 1
ATOM 760 C CA . ARG A 1 95 ? 2.512 5.941 -16.839 1.00 70.81 95 ARG A CA 1
ATOM 761 C C . ARG A 1 95 ? 1.005 5.681 -16.888 1.00 70.81 95 ARG A C 1
ATOM 763 O O . ARG A 1 95 ? 0.301 6.044 -15.961 1.00 70.81 95 ARG A O 1
ATOM 770 N N . THR A 1 96 ? 0.502 5.035 -17.933 1.00 68.88 96 THR A N 1
ATOM 771 C CA . THR A 1 96 ? -0.950 4.876 -18.114 1.00 68.88 96 THR A CA 1
ATOM 772 C C . THR A 1 96 ? -1.570 3.911 -17.097 1.00 68.88 96 THR A C 1
ATOM 774 O O . THR A 1 96 ? -2.678 4.155 -16.638 1.00 68.88 96 THR A O 1
ATOM 777 N N . SER A 1 97 ? -0.856 2.859 -16.689 1.00 64.69 97 SER A N 1
ATOM 778 C CA . SER A 1 97 ? -1.391 1.850 -15.761 1.00 64.69 97 SER A CA 1
ATOM 779 C C . SER A 1 97 ? -1.109 2.164 -14.288 1.00 64.69 97 SER A C 1
ATOM 781 O O . SER A 1 97 ? -1.932 1.857 -13.428 1.00 64.69 97 SER A O 1
ATOM 783 N N . LEU A 1 98 ? 0.028 2.796 -13.971 1.00 66.00 98 LEU A N 1
ATOM 784 C CA . LEU A 1 98 ? 0.429 3.063 -12.584 1.00 66.00 98 LEU A CA 1
ATOM 785 C C . LEU A 1 98 ? 0.040 4.470 -12.103 1.00 66.00 98 LEU A C 1
ATOM 787 O O . LEU A 1 98 ? -0.172 4.637 -10.907 1.00 66.00 98 LEU A O 1
ATOM 791 N N . MET A 1 99 ? -0.106 5.471 -12.990 1.00 66.69 99 MET A N 1
ATOM 792 C CA . MET A 1 99 ? -0.505 6.82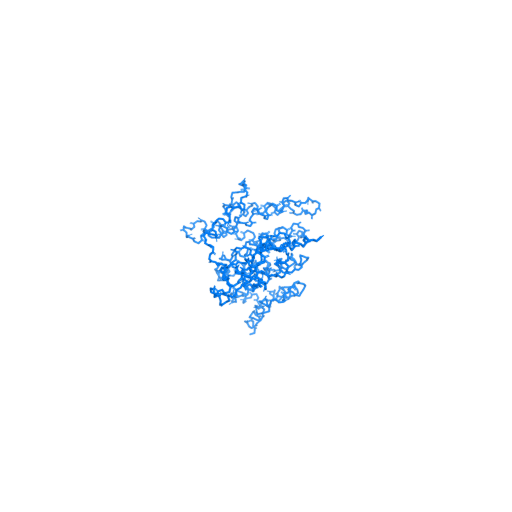3 -12.553 1.00 66.69 99 MET A CA 1
ATOM 793 C C . MET A 1 99 ? -1.953 6.908 -12.077 1.00 66.69 99 MET A C 1
ATOM 795 O O . MET A 1 99 ? -2.251 7.719 -11.213 1.00 66.69 99 MET A O 1
ATOM 799 N N . PHE A 1 100 ? -2.862 6.104 -12.632 1.00 64.31 100 PHE A N 1
ATOM 800 C CA . PHE A 1 100 ? -4.289 6.159 -12.267 1.00 64.31 100 PHE A CA 1
ATOM 801 C C . PHE A 1 100 ? -4.655 5.177 -11.154 1.00 64.31 100 PHE A C 1
ATOM 803 O O . PHE A 1 100 ? -5.820 4.892 -10.894 1.00 64.31 100 PHE A O 1
ATOM 810 N N . SER A 1 101 ? -3.635 4.630 -10.507 1.00 71.69 101 SER A N 1
ATOM 811 C CA . SER A 1 101 ? -3.751 3.641 -9.460 1.00 71.69 101 SER A CA 1
ATOM 812 C C . SER A 1 101 ? -3.524 4.338 -8.119 1.00 71.69 101 SER A C 1
ATOM 814 O O . SER A 1 101 ? -2.385 4.517 -7.684 1.00 71.69 101 SER A O 1
ATOM 816 N N . ASN A 1 102 ? -4.613 4.686 -7.423 1.00 78.69 102 ASN A N 1
ATOM 817 C CA . ASN A 1 102 ? -4.578 5.191 -6.036 1.00 78.69 102 ASN A CA 1
ATOM 818 C C . ASN A 1 102 ? -3.772 4.263 -5.098 1.00 78.69 102 ASN A C 1
ATOM 820 O O . ASN A 1 102 ? -3.271 4.674 -4.052 1.00 78.69 102 ASN A O 1
ATOM 824 N N . TYR A 1 103 ? -3.592 3.002 -5.499 1.00 82.81 103 TYR A N 1
ATOM 825 C CA . TYR A 1 103 ? -2.850 1.977 -4.773 1.00 82.81 103 TYR A CA 1
ATOM 826 C C . TYR A 1 103 ? -1.372 2.278 -4.637 1.00 82.81 103 TYR A C 1
ATOM 828 O O . TYR A 1 103 ? -0.807 1.962 -3.596 1.00 82.81 103 TYR A O 1
ATOM 836 N N . VAL A 1 104 ? -0.727 2.870 -5.646 1.00 88.44 104 VAL A N 1
ATOM 837 C CA . VAL A 1 104 ? 0.712 3.130 -5.522 1.00 88.44 104 VAL A CA 1
ATOM 838 C C . VAL A 1 104 ? 0.956 4.114 -4.391 1.00 88.44 104 VAL A C 1
ATOM 840 O O . VAL A 1 104 ? 1.813 3.873 -3.551 1.00 88.44 104 VAL A O 1
ATOM 843 N N . ILE A 1 105 ? 0.126 5.147 -4.293 1.00 90.38 105 ILE A N 1
ATOM 844 C CA . ILE A 1 105 ? 0.201 6.143 -3.226 1.00 90.38 105 ILE A CA 1
ATOM 845 C C . ILE A 1 105 ? -0.036 5.518 -1.850 1.00 90.38 105 ILE A C 1
ATOM 847 O O . ILE A 1 105 ? 0.735 5.768 -0.924 1.00 90.38 105 ILE A O 1
ATOM 851 N N . LEU A 1 106 ? -1.012 4.614 -1.733 1.00 90.19 106 LEU A N 1
ATOM 852 C CA . LEU A 1 106 ? -1.230 3.825 -0.516 1.00 90.19 106 LEU A CA 1
ATOM 853 C C . LEU A 1 106 ? -0.016 2.962 -0.141 1.00 90.19 106 LEU A C 1
ATOM 855 O O . LEU A 1 106 ? 0.360 2.888 1.030 1.00 90.19 106 LEU A O 1
ATOM 859 N N . LEU A 1 107 ? 0.603 2.303 -1.122 1.00 93.19 107 LEU A N 1
ATOM 860 C CA . LEU A 1 107 ? 1.776 1.464 -0.894 1.00 93.19 107 LEU A CA 1
ATOM 861 C C . LEU A 1 107 ? 2.994 2.300 -0.510 1.00 93.19 107 LEU A C 1
ATOM 863 O O . LEU A 1 107 ? 3.720 1.899 0.395 1.00 93.19 107 LEU A O 1
ATOM 867 N N . VAL A 1 108 ? 3.213 3.458 -1.139 1.00 94.62 108 VAL A N 1
ATOM 868 C CA . VAL A 1 108 ? 4.303 4.374 -0.773 1.00 94.62 108 VAL A CA 1
ATOM 869 C C . VAL A 1 108 ? 4.087 4.895 0.648 1.00 94.62 108 VAL A C 1
ATOM 871 O O . VAL A 1 108 ? 5.009 4.807 1.455 1.00 94.62 108 VAL A O 1
ATOM 874 N N . ALA A 1 109 ? 2.868 5.322 0.992 1.00 94.50 109 ALA A N 1
ATOM 875 C CA . ALA A 1 109 ? 2.511 5.765 2.341 1.00 94.50 109 ALA A CA 1
ATOM 876 C C . ALA A 1 109 ? 2.787 4.687 3.403 1.00 94.50 109 ALA A C 1
ATOM 878 O O . ALA A 1 109 ? 3.344 4.971 4.461 1.00 94.50 109 ALA A O 1
ATOM 879 N N . ARG A 1 110 ? 2.477 3.415 3.117 1.00 94.25 110 ARG A N 1
ATOM 880 C CA . ARG A 1 110 ? 2.852 2.320 4.025 1.00 94.25 110 ARG A CA 1
ATOM 881 C C . ARG A 1 110 ? 4.360 2.098 4.075 1.00 94.25 110 ARG A C 1
ATOM 883 O O . ARG A 1 110 ? 4.909 1.841 5.144 1.00 94.25 110 ARG A O 1
ATOM 890 N N . SER A 1 111 ? 5.014 2.177 2.922 1.00 95.19 111 SER A N 1
ATOM 891 C CA . SER A 1 111 ? 6.438 1.891 2.784 1.00 95.19 111 SER A CA 1
ATOM 892 C C . SER A 1 111 ? 7.302 2.884 3.533 1.00 95.19 111 SER A C 1
ATOM 894 O O . SER A 1 111 ? 8.293 2.456 4.102 1.00 95.19 111 SER A O 1
ATOM 896 N N . VAL A 1 112 ? 6.939 4.169 3.590 1.00 96.62 112 VAL A N 1
ATOM 897 C CA . VAL A 1 112 ? 7.714 5.150 4.364 1.00 96.62 112 VAL A CA 1
ATOM 898 C C . VAL A 1 112 ? 7.721 4.810 5.857 1.00 96.62 112 VAL A C 1
ATOM 900 O O . VAL A 1 112 ? 8.783 4.812 6.474 1.00 96.62 112 VAL A O 1
ATOM 903 N N . VAL A 1 113 ? 6.577 4.407 6.422 1.00 95.94 113 VAL A N 1
ATOM 904 C CA . VAL A 1 113 ? 6.481 3.994 7.833 1.00 95.94 113 VAL A CA 1
ATOM 905 C C . VAL A 1 113 ? 7.259 2.696 8.078 1.00 95.94 113 VAL A C 1
ATOM 907 O O . VAL A 1 113 ? 8.061 2.620 9.006 1.00 95.94 113 VAL A O 1
ATOM 910 N N . SER A 1 114 ? 7.067 1.680 7.231 1.00 94.19 114 SER A N 1
ATOM 911 C CA . SER A 1 114 ? 7.775 0.397 7.358 1.00 94.19 114 SER A CA 1
ATOM 912 C C . SER A 1 114 ? 9.288 0.539 7.167 1.00 94.19 114 SER A C 1
ATOM 914 O O . SER A 1 114 ? 10.058 -0.042 7.927 1.00 94.19 114 SER A O 1
ATOM 916 N N . ALA A 1 115 ? 9.728 1.345 6.200 1.00 95.25 115 ALA A N 1
ATOM 917 C CA . ALA A 1 115 ? 11.139 1.610 5.954 1.00 95.25 115 ALA A CA 1
ATOM 918 C C . ALA A 1 115 ? 11.799 2.313 7.142 1.00 95.25 115 ALA A C 1
ATOM 920 O O . ALA A 1 115 ? 12.934 1.998 7.485 1.00 95.25 115 ALA A O 1
ATOM 921 N N . ALA A 1 116 ? 11.088 3.230 7.803 1.00 95.88 116 ALA A N 1
ATOM 922 C CA . ALA A 1 116 ? 11.615 3.915 8.976 1.00 95.88 116 ALA A CA 1
ATOM 923 C C . ALA A 1 116 ? 11.911 2.946 10.130 1.00 95.88 116 ALA A C 1
ATOM 925 O O . ALA A 1 116 ? 12.892 3.156 10.839 1.00 95.88 116 ALA A O 1
ATOM 926 N N . LEU A 1 117 ? 11.102 1.893 10.285 1.00 93.94 117 LEU A N 1
ATOM 927 C CA . LEU A 1 117 ? 11.235 0.875 11.332 1.00 93.94 117 LEU A CA 1
ATOM 928 C C . LEU A 1 117 ? 12.266 -0.216 11.011 1.00 93.94 117 LEU A C 1
ATOM 930 O O . LEU A 1 117 ? 12.961 -0.685 11.908 1.00 93.94 117 LEU A O 1
ATOM 934 N N . GLU A 1 118 ? 12.328 -0.668 9.756 1.00 88.88 118 GLU A N 1
ATOM 935 C CA . GLU A 1 118 ? 12.998 -1.931 9.409 1.00 88.88 118 GLU A CA 1
ATOM 936 C C . GLU A 1 118 ? 14.167 -1.788 8.431 1.00 88.88 118 GLU A C 1
ATOM 938 O O . GLU A 1 118 ? 14.965 -2.719 8.297 1.00 88.88 118 GLU A O 1
ATOM 943 N N . ALA A 1 119 ? 14.282 -0.672 7.705 1.00 75.88 119 ALA A N 1
ATOM 944 C CA . ALA A 1 119 ? 15.248 -0.586 6.619 1.00 75.88 119 ALA A CA 1
ATOM 945 C C . ALA A 1 119 ? 16.672 -0.327 7.118 1.00 75.88 119 ALA A C 1
ATOM 947 O O . ALA A 1 119 ? 16.939 0.591 7.897 1.00 75.88 119 ALA A O 1
ATOM 948 N N . ASP A 1 120 ? 17.617 -1.082 6.559 1.00 82.69 120 ASP A N 1
ATOM 949 C CA . ASP A 1 120 ? 18.985 -0.599 6.456 1.00 82.69 120 ASP A CA 1
ATOM 950 C C . ASP A 1 120 ? 19.065 0.529 5.410 1.00 82.69 120 ASP A C 1
ATOM 952 O O . ASP A 1 120 ? 18.248 0.621 4.488 1.00 82.69 120 ASP A O 1
ATOM 956 N N . ALA A 1 121 ? 20.072 1.394 5.538 1.00 79.88 121 ALA A N 1
ATOM 957 C CA . ALA A 1 121 ? 20.256 2.510 4.614 1.00 79.88 121 ALA A CA 1
ATOM 958 C C . ALA A 1 121 ? 20.464 2.061 3.153 1.00 79.88 121 ALA A C 1
ATOM 960 O O . ALA A 1 121 ? 20.159 2.819 2.242 1.00 79.88 121 ALA A O 1
ATOM 961 N N . SER A 1 122 ? 20.947 0.833 2.918 1.00 80.31 122 SER A N 1
ATOM 962 C CA . SER A 1 122 ? 21.205 0.305 1.571 1.00 80.31 122 SER A CA 1
ATOM 963 C C . SER A 1 122 ? 19.949 -0.157 0.828 1.00 80.31 122 SER A C 1
ATOM 965 O O . SER A 1 122 ? 20.001 -0.403 -0.373 1.00 80.31 122 SER A O 1
ATOM 967 N N . CYS A 1 123 ? 18.815 -0.269 1.522 1.00 85.12 123 CYS A N 1
ATOM 968 C CA . CYS A 1 123 ? 17.543 -0.710 0.955 1.00 85.12 123 CYS A CA 1
ATOM 969 C C . CYS A 1 123 ? 16.592 0.441 0.596 1.00 85.12 123 CYS A C 1
ATOM 971 O O . CYS A 1 123 ? 15.460 0.170 0.191 1.00 85.12 123 CYS A O 1
ATOM 973 N N . LEU A 1 124 ? 17.007 1.699 0.773 1.00 92.31 124 LEU A N 1
ATOM 974 C CA . LEU A 1 124 ? 16.127 2.857 0.597 1.00 92.31 124 LEU A CA 1
ATOM 975 C C . LEU A 1 124 ? 16.135 3.454 -0.814 1.00 92.31 124 LEU A C 1
ATOM 977 O O . LEU A 1 124 ? 15.166 4.124 -1.164 1.00 92.31 124 LEU A O 1
ATOM 981 N N . ASP A 1 125 ? 17.154 3.172 -1.629 1.00 93.56 125 ASP A N 1
ATOM 982 C CA . ASP A 1 125 ? 17.316 3.756 -2.970 1.00 93.56 125 ASP A CA 1
ATOM 983 C C . ASP A 1 125 ? 16.074 3.560 -3.860 1.00 93.56 125 ASP A C 1
ATOM 985 O O . ASP A 1 125 ? 15.676 4.458 -4.603 1.00 93.56 125 ASP A O 1
ATOM 989 N N . ASP A 1 126 ? 15.427 2.391 -3.781 1.00 91.81 126 ASP A N 1
ATOM 990 C CA . ASP A 1 126 ? 14.223 2.100 -4.566 1.00 91.81 126 ASP A CA 1
ATOM 991 C C . ASP A 1 126 ? 12.998 2.872 -4.053 1.00 91.81 126 ASP A C 1
ATOM 993 O O . ASP A 1 126 ? 12.197 3.351 -4.854 1.00 91.81 126 ASP A O 1
ATOM 997 N N . LEU A 1 127 ? 12.854 3.035 -2.732 1.00 94.31 127 LEU A N 1
ATOM 998 C CA . LEU A 1 127 ? 11.777 3.838 -2.146 1.00 94.31 127 LEU A CA 1
ATOM 999 C C . LEU A 1 127 ? 11.952 5.315 -2.505 1.00 94.31 127 LEU A C 1
ATOM 1001 O O . LEU A 1 127 ? 10.997 5.946 -2.957 1.00 94.31 127 LEU A O 1
ATOM 1005 N N . GLU A 1 128 ? 13.167 5.842 -2.352 1.00 95.75 128 GLU A N 1
ATOM 1006 C CA . GLU A 1 128 ? 13.518 7.199 -2.764 1.00 95.75 128 GLU A CA 1
ATOM 1007 C C . GLU A 1 128 ? 13.184 7.399 -4.247 1.00 95.75 128 GLU A C 1
ATOM 1009 O O . GLU A 1 128 ? 12.423 8.301 -4.601 1.00 95.75 128 GLU A O 1
ATOM 1014 N N . ALA A 1 129 ? 13.654 6.502 -5.119 1.00 93.62 129 ALA A N 1
ATOM 1015 C CA . ALA A 1 129 ? 13.378 6.576 -6.547 1.00 93.62 129 ALA A CA 1
ATOM 1016 C C . ALA A 1 129 ? 11.873 6.586 -6.858 1.00 93.62 129 ALA A C 1
ATOM 1018 O O . ALA A 1 129 ? 11.437 7.398 -7.675 1.00 93.62 129 ALA A O 1
ATOM 1019 N N . VAL A 1 130 ? 11.062 5.740 -6.206 1.00 92.19 130 VAL A N 1
ATOM 1020 C CA . VAL A 1 130 ? 9.598 5.769 -6.372 1.00 92.19 130 VAL A CA 1
ATOM 1021 C C . VAL A 1 130 ? 9.029 7.116 -5.930 1.00 92.19 130 VAL A C 1
ATOM 1023 O O . VAL A 1 130 ? 8.273 7.721 -6.689 1.00 92.19 130 VAL A O 1
ATOM 1026 N N . ILE A 1 131 ? 9.415 7.625 -4.758 1.00 94.38 131 ILE A N 1
ATOM 1027 C CA . ILE A 1 131 ? 8.932 8.915 -4.251 1.00 94.38 131 ILE A CA 1
ATOM 1028 C C . ILE A 1 131 ? 9.247 10.041 -5.245 1.00 94.38 131 ILE A C 1
ATOM 1030 O O . ILE A 1 131 ? 8.357 10.822 -5.589 1.00 94.38 131 ILE A O 1
ATOM 1034 N N . PHE A 1 132 ? 10.471 10.100 -5.775 1.00 93.31 132 PHE A N 1
ATOM 1035 C CA . PHE A 1 132 ? 10.882 11.128 -6.736 1.00 93.31 132 PHE A CA 1
ATOM 1036 C C . PHE A 1 132 ? 10.183 10.992 -8.091 1.00 93.31 132 PHE A C 1
ATOM 1038 O O . PHE A 1 132 ? 9.729 11.996 -8.647 1.00 93.31 132 PHE A O 1
ATOM 1045 N N . ILE A 1 133 ? 10.052 9.768 -8.616 1.00 89.88 133 ILE A N 1
ATOM 1046 C CA . ILE A 1 133 ? 9.318 9.506 -9.863 1.00 89.88 133 ILE A CA 1
ATOM 1047 C C . ILE A 1 133 ? 7.882 10.015 -9.729 1.00 89.88 133 ILE A C 1
ATOM 1049 O O . ILE A 1 133 ? 7.415 10.758 -10.593 1.00 89.88 133 ILE A O 1
ATOM 1053 N N . TYR A 1 134 ? 7.199 9.667 -8.637 1.00 88.50 134 TYR A N 1
ATOM 1054 C CA . TYR A 1 134 ? 5.817 10.086 -8.426 1.00 88.50 134 TYR A CA 1
ATOM 1055 C C . TYR A 1 134 ? 5.705 11.587 -8.166 1.00 88.50 134 TYR A C 1
ATOM 1057 O O . TYR A 1 134 ? 4.854 12.224 -8.775 1.00 88.50 134 TYR A O 1
ATOM 1065 N N . SER A 1 135 ? 6.607 12.181 -7.381 1.00 90.44 135 SER A N 1
ATOM 1066 C CA . SER A 1 135 ? 6.668 13.640 -7.175 1.00 90.44 135 SER A CA 1
ATOM 1067 C C . SER A 1 135 ? 6.736 14.400 -8.503 1.00 90.44 135 SER A C 1
ATOM 1069 O O . SER A 1 135 ? 5.999 15.360 -8.719 1.00 90.44 135 SER A O 1
ATOM 1071 N N . HIS A 1 136 ? 7.586 13.941 -9.427 1.00 88.50 136 HIS A N 1
ATOM 1072 C CA . HIS A 1 136 ? 7.717 14.560 -10.744 1.00 88.50 136 HIS A CA 1
ATOM 1073 C C . HIS A 1 136 ? 6.468 14.367 -11.610 1.00 88.50 136 HIS A C 1
ATOM 1075 O O . HIS A 1 136 ? 6.064 15.271 -12.342 1.00 88.50 136 HIS A O 1
ATOM 1081 N N . VAL A 1 137 ? 5.842 13.192 -11.527 1.00 83.56 137 VAL A N 1
ATOM 1082 C CA . VAL A 1 137 ? 4.568 12.927 -12.198 1.00 83.56 137 VAL A CA 1
ATOM 1083 C C . VAL A 1 137 ? 3.482 13.886 -11.706 1.00 83.56 137 VAL A C 1
ATOM 1085 O O . VAL A 1 137 ? 2.801 14.475 -12.541 1.00 83.56 137 VAL A O 1
ATOM 1088 N N . PHE A 1 138 ? 3.351 14.099 -10.392 1.00 82.12 138 PHE A N 1
ATOM 1089 C CA . PHE A 1 138 ? 2.373 15.035 -9.823 1.00 82.12 138 PHE A CA 1
ATOM 1090 C C . PHE A 1 138 ? 2.584 16.461 -10.302 1.00 82.12 138 PHE A C 1
ATOM 1092 O O . PHE A 1 138 ? 1.642 17.098 -10.769 1.00 82.12 138 PHE A O 1
ATOM 1099 N N . GLU A 1 139 ? 3.829 16.934 -10.247 1.00 84.81 139 GLU A N 1
ATOM 1100 C CA . GLU A 1 139 ? 4.183 18.272 -10.714 1.00 84.81 139 GLU A CA 1
ATOM 1101 C C . GLU A 1 139 ? 3.754 18.477 -12.175 1.00 84.81 139 GLU A C 1
ATOM 1103 O O . GLU A 1 139 ? 3.214 19.522 -12.527 1.00 84.81 139 GLU A O 1
ATOM 1108 N N . LYS A 1 140 ? 3.896 17.443 -13.016 1.00 83.81 140 LYS A N 1
ATOM 1109 C CA . LYS A 1 140 ? 3.465 17.483 -14.418 1.00 83.81 140 LYS A CA 1
ATOM 1110 C C . LYS A 1 140 ? 1.971 17.323 -14.639 1.00 83.81 140 LYS A C 1
ATOM 1112 O O . LYS A 1 140 ? 1.454 17.907 -15.588 1.00 83.81 140 LYS A O 1
ATOM 1117 N N . LEU A 1 141 ? 1.270 16.568 -13.800 1.00 79.81 141 LEU A N 1
ATOM 1118 C CA . LEU A 1 141 ? -0.185 16.457 -13.888 1.00 79.81 141 LEU A CA 1
ATOM 1119 C C . LEU A 1 141 ? -0.868 17.770 -13.498 1.00 79.81 141 LEU A C 1
ATOM 1121 O O . LEU A 1 141 ? -1.787 18.181 -14.203 1.00 79.81 141 LEU A O 1
ATOM 1125 N N . GLY A 1 142 ? -0.367 18.465 -12.472 1.00 77.25 142 GLY A N 1
ATOM 1126 C CA . GLY A 1 142 ? -0.899 19.758 -12.031 1.00 77.25 142 GLY A CA 1
ATOM 1127 C C . GLY A 1 142 ? -0.711 20.902 -13.038 1.00 77.25 142 GLY A C 1
ATOM 1128 O O . GLY A 1 142 ? -1.445 21.884 -12.988 1.00 77.25 142 GLY A O 1
ATOM 1129 N N . GLU A 1 143 ? 0.230 20.778 -13.982 1.00 80.25 143 GLU A N 1
ATOM 1130 C CA . GLU A 1 143 ? 0.357 21.696 -15.128 1.00 80.25 143 GLU A CA 1
ATOM 1131 C C . GLU A 1 143 ? -0.770 21.494 -16.162 1.00 80.25 143 GLU A C 1
ATOM 1133 O O . GLU A 1 143 ? -1.024 22.373 -16.988 1.00 80.25 143 GLU A O 1
ATOM 1138 N N . THR A 1 144 ? -1.440 20.335 -16.156 1.00 76.38 144 THR A N 1
ATOM 1139 C CA . THR A 1 144 ? -2.520 20.027 -17.096 1.00 76.38 144 THR A CA 1
ATOM 1140 C C . THR A 1 144 ? -3.876 20.305 -16.459 1.00 76.38 144 THR A C 1
ATOM 1142 O O . THR A 1 144 ? -4.218 19.717 -15.444 1.00 76.38 144 THR A O 1
ATOM 1145 N N . ASP A 1 145 ? -4.691 21.148 -17.093 1.00 68.38 145 ASP A N 1
ATOM 1146 C CA . ASP A 1 145 ? -6.025 21.564 -16.619 1.00 68.38 145 ASP A CA 1
ATOM 1147 C C . ASP A 1 145 ? -7.090 20.441 -16.744 1.00 68.38 145 ASP A C 1
ATOM 1149 O O . ASP A 1 145 ? -8.242 20.663 -17.118 1.00 68.38 145 ASP A O 1
ATOM 1153 N N . ARG A 1 146 ? -6.689 19.173 -16.558 1.00 72.12 146 ARG A N 1
ATOM 1154 C CA . ARG A 1 146 ? -7.549 18.003 -16.767 1.00 72.12 146 ARG A CA 1
ATOM 1155 C C . ARG A 1 146 ? -8.274 17.621 -15.469 1.00 72.12 146 ARG A C 1
ATOM 1157 O O . ARG A 1 146 ? -7.619 17.467 -14.443 1.00 72.12 146 ARG A O 1
ATOM 1164 N N . PRO A 1 147 ? -9.577 17.282 -15.533 1.00 65.00 147 PRO A N 1
ATOM 1165 C CA . PRO A 1 147 ? -10.367 16.819 -14.382 1.00 65.00 147 PRO A CA 1
ATOM 1166 C C . PRO A 1 147 ? -9.836 15.567 -13.668 1.00 65.00 147 PRO A C 1
ATOM 1168 O O . PRO A 1 147 ? -10.264 15.266 -12.563 1.00 65.00 147 PRO A O 1
ATOM 1171 N N . ILE A 1 148 ? -8.912 14.830 -14.292 1.00 62.03 148 ILE A N 1
ATOM 1172 C CA . ILE A 1 148 ? -8.285 13.622 -13.733 1.00 62.03 148 ILE A CA 1
ATOM 1173 C C . ILE A 1 148 ? -7.477 13.940 -12.453 1.00 62.03 148 ILE A C 1
ATOM 1175 O O . ILE A 1 148 ? -7.225 13.052 -11.644 1.00 62.03 148 ILE A O 1
ATOM 1179 N N . ASP A 1 149 ? -7.111 15.206 -12.238 1.00 65.75 149 ASP A N 1
ATOM 1180 C CA . ASP A 1 149 ? -6.312 15.662 -11.097 1.00 65.75 149 ASP A CA 1
ATOM 1181 C C . ASP A 1 149 ? -7.053 15.569 -9.741 1.00 65.75 149 ASP A C 1
ATOM 1183 O O . ASP A 1 149 ? -6.427 15.343 -8.705 1.00 65.75 149 ASP A O 1
ATOM 1187 N N . SER A 1 150 ? -8.391 15.683 -9.707 1.00 74.06 150 SER A N 1
ATOM 1188 C CA . SER A 1 150 ? -9.111 15.812 -8.427 1.00 74.06 150 SER A CA 1
ATOM 1189 C C . SER A 1 150 ? -9.117 14.536 -7.590 1.00 74.06 150 SER A C 1
ATOM 1191 O O . SER A 1 150 ? -8.879 14.598 -6.385 1.00 74.06 150 SER A O 1
ATOM 1193 N N . ASP A 1 151 ? -9.374 13.382 -8.204 1.00 77.12 151 ASP A N 1
ATOM 1194 C CA . ASP A 1 151 ? -9.514 12.117 -7.470 1.00 77.12 151 ASP A CA 1
ATOM 1195 C C . ASP A 1 151 ? -8.161 11.644 -6.940 1.00 77.12 151 ASP A C 1
ATOM 1197 O O . ASP A 1 151 ? -8.046 11.191 -5.802 1.00 77.12 151 ASP A O 1
ATOM 1201 N N . TYR A 1 152 ? -7.111 11.838 -7.735 1.00 79.06 152 TYR A N 1
ATOM 1202 C CA . TYR A 1 152 ? -5.769 11.415 -7.374 1.00 79.06 152 TYR A CA 1
ATOM 1203 C C . TYR A 1 152 ? -5.163 12.285 -6.264 1.00 79.06 152 TYR A C 1
ATOM 1205 O O . TYR A 1 152 ? -4.588 11.755 -5.312 1.00 79.06 152 TYR A O 1
ATOM 1213 N N . ARG A 1 153 ? -5.359 13.615 -6.307 1.00 84.31 153 ARG A N 1
ATOM 1214 C CA . ARG A 1 153 ? -4.984 14.495 -5.186 1.00 84.31 153 ARG A CA 1
ATOM 1215 C C . ARG A 1 153 ? -5.722 14.124 -3.910 1.00 84.31 153 ARG A C 1
ATOM 1217 O O . ARG A 1 153 ? -5.088 14.032 -2.862 1.00 84.31 153 ARG A O 1
ATOM 1224 N N . LYS A 1 154 ? -7.030 13.850 -3.987 1.00 83.44 154 LYS A N 1
ATOM 1225 C CA . LYS A 1 154 ? -7.802 13.375 -2.828 1.00 83.44 154 LYS A CA 1
ATOM 1226 C C . LYS A 1 154 ? -7.180 12.113 -2.225 1.00 83.44 154 LYS A C 1
ATOM 1228 O O . LYS A 1 154 ? -7.019 12.045 -1.009 1.00 83.44 154 LYS A O 1
ATOM 1233 N N . SER A 1 155 ? -6.762 11.154 -3.052 1.00 84.69 155 SER A N 1
ATOM 1234 C CA . SER A 1 155 ? -6.089 9.942 -2.571 1.00 84.69 155 SER A CA 1
ATOM 1235 C C . SER A 1 155 ? -4.730 10.215 -1.926 1.00 84.69 155 SER A C 1
ATOM 1237 O O . SER A 1 155 ? -4.415 9.579 -0.922 1.00 84.69 155 SER A O 1
ATOM 1239 N N . VAL A 1 156 ? -3.940 11.172 -2.432 1.00 89.81 156 VAL A N 1
ATOM 1240 C CA . VAL A 1 156 ? -2.710 11.607 -1.743 1.00 89.81 156 VAL A CA 1
ATOM 1241 C C . VAL A 1 156 ? -3.032 12.223 -0.396 1.00 89.81 156 VAL A C 1
ATOM 1243 O O . VAL A 1 156 ? -2.497 11.762 0.606 1.00 89.81 156 VAL A O 1
ATOM 1246 N N . HIS A 1 157 ? -3.911 13.225 -0.355 1.00 87.94 157 HIS A N 1
ATOM 1247 C CA . HIS A 1 157 ? -4.264 13.928 0.878 1.00 87.94 157 HIS A CA 1
ATOM 1248 C C . HIS A 1 157 ? -4.716 12.960 1.976 1.00 87.94 157 HIS A C 1
ATOM 1250 O O . HIS A 1 157 ? -4.232 13.053 3.105 1.00 87.94 157 HIS A O 1
ATOM 1256 N N . ARG A 1 158 ? -5.554 11.977 1.620 1.00 84.69 158 ARG A N 1
ATOM 1257 C CA . ARG A 1 158 ? -6.055 10.948 2.540 1.00 84.69 158 ARG A CA 1
ATOM 1258 C C . ARG A 1 158 ? -4.952 10.198 3.272 1.00 84.69 158 ARG A C 1
ATOM 1260 O O . ARG A 1 158 ? -5.047 9.915 4.464 1.00 84.69 158 ARG A O 1
ATOM 1267 N N . VAL A 1 159 ? -3.915 9.804 2.542 1.00 89.88 159 VAL A N 1
ATOM 1268 C CA . VAL A 1 159 ? -2.892 8.899 3.079 1.00 89.88 159 VAL A CA 1
ATOM 1269 C C . VAL A 1 159 ? -1.668 9.650 3.573 1.00 89.88 159 VAL A C 1
ATOM 1271 O O . VAL A 1 159 ? -0.931 9.128 4.408 1.00 89.88 159 VAL A O 1
ATOM 1274 N N . TRP A 1 160 ? -1.445 10.861 3.057 1.00 94.75 160 TRP A N 1
ATOM 1275 C CA . TRP A 1 160 ? -0.246 11.641 3.314 1.00 94.75 160 TRP A CA 1
ATOM 1276 C C . TRP A 1 160 ? -0.142 12.038 4.778 1.00 94.75 160 TRP A C 1
ATOM 1278 O O . TRP A 1 160 ? 0.852 11.696 5.422 1.00 94.75 160 TRP A O 1
ATOM 1288 N N . HIS A 1 161 ? -1.183 12.684 5.309 1.00 92.00 161 HIS A N 1
ATOM 1289 C CA . HIS A 1 161 ? -1.188 13.151 6.694 1.00 92.00 161 HIS A CA 1
ATOM 1290 C C . HIS A 1 161 ? -1.096 11.989 7.675 1.00 92.00 161 HIS A C 1
ATOM 1292 O O . HIS A 1 161 ? -0.279 12.016 8.585 1.00 92.00 161 HIS A O 1
ATOM 1298 N N . ARG A 1 162 ? -1.858 10.918 7.435 1.00 90.62 162 ARG A N 1
ATOM 1299 C CA . ARG A 1 162 ? -1.825 9.733 8.293 1.00 90.62 162 ARG A CA 1
ATOM 1300 C C . ARG A 1 162 ? -0.439 9.089 8.345 1.00 90.62 162 ARG A C 1
ATOM 1302 O O . ARG A 1 162 ? 0.056 8.801 9.427 1.00 90.62 162 ARG A O 1
ATOM 1309 N N . ALA A 1 163 ? 0.205 8.885 7.194 1.00 94.69 163 ALA A N 1
ATOM 1310 C CA . ALA A 1 163 ? 1.560 8.338 7.163 1.00 94.69 163 ALA A CA 1
ATOM 1311 C C . ALA A 1 163 ? 2.584 9.291 7.797 1.00 94.69 163 ALA A C 1
ATOM 1313 O O . ALA A 1 163 ? 3.547 8.835 8.411 1.00 94.69 163 ALA A O 1
ATOM 1314 N N . PHE A 1 164 ? 2.380 10.604 7.674 1.00 96.12 164 PHE A N 1
ATOM 1315 C CA . PHE A 1 164 ? 3.220 11.599 8.331 1.00 96.12 164 PHE A CA 1
ATOM 1316 C C . PHE A 1 164 ? 3.070 11.557 9.857 1.00 96.12 164 PHE A C 1
ATOM 1318 O O . PHE A 1 164 ? 4.081 11.517 10.555 1.00 96.12 164 PHE A O 1
ATOM 1325 N N . ASP A 1 165 ? 1.845 11.484 10.375 1.00 93.88 165 ASP A N 1
ATOM 1326 C CA . ASP A 1 165 ? 1.572 11.337 11.808 1.00 93.88 165 ASP A CA 1
ATOM 1327 C C . ASP A 1 165 ? 2.174 10.036 12.356 1.00 93.88 165 ASP A C 1
ATOM 1329 O O . ASP A 1 165 ? 2.857 10.053 13.384 1.00 93.88 165 ASP A O 1
ATOM 1333 N N . ASP A 1 166 ? 2.004 8.926 11.628 1.00 94.31 166 ASP A N 1
ATOM 1334 C CA . ASP A 1 166 ? 2.619 7.639 11.960 1.00 94.31 166 ASP A CA 1
ATOM 1335 C C . ASP A 1 166 ? 4.151 7.762 12.025 1.00 94.31 166 ASP A C 1
ATOM 1337 O O . ASP A 1 166 ? 4.763 7.296 12.985 1.00 94.31 166 ASP A O 1
ATOM 1341 N N . LEU A 1 167 ? 4.783 8.432 11.050 1.00 96.50 167 LEU A N 1
ATOM 1342 C CA . LEU A 1 167 ? 6.227 8.689 11.047 1.00 96.50 167 LEU A CA 1
ATOM 1343 C C . LEU A 1 167 ? 6.668 9.549 12.238 1.00 96.50 167 LEU A C 1
ATOM 1345 O O . LEU A 1 167 ? 7.692 9.250 12.851 1.00 96.50 167 LEU A O 1
ATOM 1349 N N . GLN A 1 168 ? 5.922 10.603 12.573 1.00 96.25 168 GLN A N 1
ATOM 1350 C CA . GLN A 1 168 ? 6.229 11.491 13.701 1.00 96.25 168 GLN A CA 1
ATOM 1351 C C . GLN A 1 168 ? 6.114 10.771 15.050 1.00 96.25 168 GLN A C 1
ATOM 1353 O O . GLN A 1 168 ? 6.898 11.048 15.963 1.00 96.25 168 GLN A O 1
ATOM 1358 N N . ALA A 1 169 ? 5.177 9.827 15.166 1.00 96.25 169 ALA A N 1
ATOM 1359 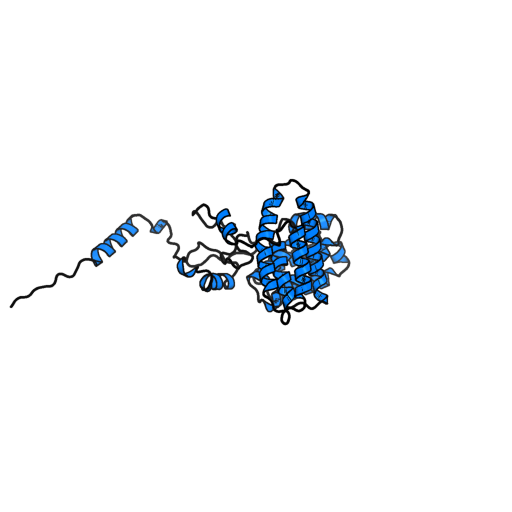C CA . ALA A 1 169 ? 4.949 9.043 16.375 1.00 96.25 169 ALA A CA 1
ATOM 1360 C C . ALA A 1 169 ? 6.079 8.042 16.689 1.00 96.25 169 ALA A C 1
ATOM 1362 O O . ALA A 1 169 ? 6.241 7.659 17.850 1.00 96.25 169 ALA A O 1
ATOM 1363 N N . LEU A 1 170 ? 6.879 7.630 15.697 1.00 96.75 170 LEU A N 1
ATOM 1364 C CA . LEU A 1 170 ? 8.011 6.717 15.903 1.00 96.75 170 LEU A CA 1
ATOM 1365 C C . LEU A 1 170 ? 9.112 7.376 16.731 1.00 96.75 170 LEU A C 1
ATOM 1367 O O . LEU A 1 170 ? 9.478 8.516 16.459 1.00 96.75 170 LEU A O 1
ATOM 1371 N N . SER A 1 171 ? 9.725 6.675 17.689 1.00 96.81 171 SER A N 1
ATOM 1372 C CA . SER A 1 171 ? 10.864 7.243 18.418 1.00 96.81 171 SER A CA 1
ATOM 1373 C C . SER A 1 171 ? 12.160 7.214 17.583 1.00 96.81 171 SER A C 1
ATOM 1375 O O . SER A 1 171 ? 12.353 6.314 16.764 1.00 96.81 171 SER A O 1
ATOM 1377 N N . PRO A 1 172 ? 13.119 8.140 17.807 1.00 95.00 172 PRO A N 1
ATOM 1378 C CA . PRO A 1 172 ? 14.420 8.094 17.129 1.00 95.00 172 PRO A CA 1
ATOM 1379 C C . PRO A 1 172 ? 15.216 6.802 17.370 1.00 95.00 172 PRO A C 1
ATOM 1381 O O . PRO A 1 172 ? 16.059 6.447 16.553 1.00 95.00 172 PRO A O 1
ATOM 1384 N N . ALA A 1 173 ? 14.981 6.125 18.500 1.00 95.50 173 ALA A N 1
ATOM 1385 C CA . ALA A 1 173 ? 15.662 4.880 18.845 1.00 95.50 173 ALA A CA 1
ATOM 1386 C C . ALA A 1 173 ? 15.118 3.681 18.053 1.00 95.50 173 ALA A C 1
ATOM 1388 O O . ALA A 1 173 ? 15.881 2.781 17.715 1.00 95.50 173 ALA A O 1
ATOM 1389 N N . GLU A 1 174 ? 13.816 3.678 17.758 1.00 95.06 174 GLU A N 1
ATOM 1390 C CA . GLU A 1 174 ? 13.154 2.633 16.967 1.00 95.06 174 GLU A CA 1
ATOM 1391 C C . GLU A 1 174 ? 13.327 2.854 15.464 1.00 95.06 174 GLU A C 1
ATOM 1393 O O . GLU A 1 174 ? 13.344 1.890 14.709 1.00 95.06 174 GLU A O 1
ATOM 1398 N N . ALA A 1 175 ? 13.461 4.113 15.036 1.00 95.75 175 ALA A N 1
ATOM 1399 C CA . ALA A 1 175 ? 13.462 4.487 13.629 1.00 95.75 175 ALA A CA 1
ATOM 1400 C C . ALA A 1 175 ? 14.621 5.444 13.277 1.00 95.75 175 ALA A C 1
ATOM 1402 O O . ALA A 1 175 ? 14.414 6.651 13.112 1.00 95.75 175 ALA A O 1
ATOM 1403 N N . PRO A 1 176 ? 15.863 4.943 13.145 1.00 93.75 176 PRO A N 1
ATOM 1404 C CA . PRO A 1 176 ? 17.038 5.785 12.907 1.00 93.75 176 PRO A CA 1
ATOM 1405 C C . PRO A 1 176 ? 17.001 6.508 11.551 1.00 93.75 176 PRO A C 1
ATOM 1407 O O 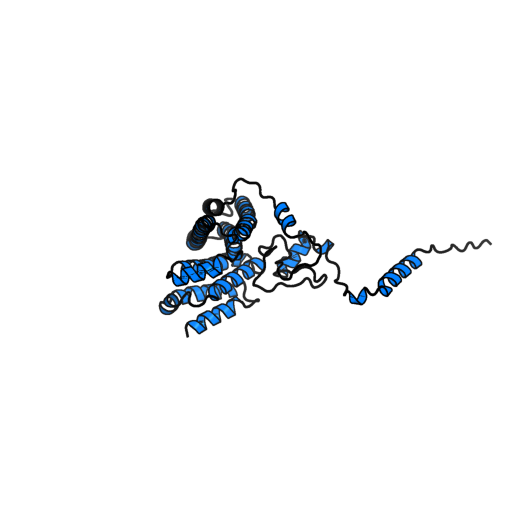. PRO A 1 176 ? 17.514 7.620 11.438 1.00 93.75 176 PRO A O 1
ATOM 1410 N N . MET A 1 177 ? 16.345 5.923 10.542 1.00 95.12 177 MET A N 1
ATOM 1411 C CA . MET A 1 177 ? 16.191 6.521 9.205 1.00 95.12 177 MET A CA 1
ATOM 1412 C C . MET A 1 177 ? 15.019 7.510 9.105 1.00 95.12 177 MET A C 1
ATOM 1414 O O . MET A 1 177 ? 14.808 8.126 8.059 1.00 95.12 177 MET A O 1
ATOM 1418 N N . ARG A 1 178 ? 14.261 7.700 10.194 1.00 95.69 178 ARG A N 1
ATOM 1419 C CA . ARG A 1 178 ? 13.074 8.563 10.240 1.00 95.69 178 ARG A CA 1
ATOM 1420 C C . ARG A 1 178 ? 13.322 9.989 9.721 1.00 95.69 178 ARG A C 1
ATOM 1422 O O . ARG A 1 178 ? 12.493 10.439 8.938 1.00 95.69 178 ARG A O 1
ATOM 1429 N N . PRO A 1 179 ? 14.405 10.714 10.084 1.00 96.88 179 PRO A N 1
ATOM 1430 C CA . PRO A 1 179 ? 14.600 12.089 9.609 1.00 96.88 179 PRO A CA 1
ATOM 1431 C C . PRO A 1 179 ? 14.698 12.193 8.082 1.00 96.88 179 PRO A C 1
ATOM 1433 O O . PRO A 1 179 ? 14.055 13.052 7.487 1.00 96.88 179 PRO A O 1
ATOM 1436 N N . THR A 1 180 ? 15.446 11.283 7.454 1.00 96.25 180 THR A N 1
ATOM 1437 C CA . THR A 1 180 ? 15.606 11.224 5.995 1.00 96.25 180 THR A CA 1
ATOM 1438 C C . THR A 1 180 ? 14.286 10.892 5.303 1.00 96.25 180 THR A C 1
ATOM 1440 O O . THR A 1 180 ? 13.902 11.543 4.339 1.00 96.25 180 THR A O 1
ATOM 1443 N N . ILE A 1 181 ? 13.540 9.918 5.829 1.00 96.88 181 ILE A N 1
ATOM 1444 C CA . ILE A 1 181 ? 12.248 9.528 5.254 1.00 96.88 181 ILE A CA 1
ATOM 1445 C C . ILE A 1 181 ? 11.207 10.647 5.403 1.00 96.88 181 ILE A C 1
ATOM 1447 O O . ILE A 1 181 ? 10.424 10.875 4.482 1.00 96.88 181 ILE A O 1
ATOM 1451 N N . ILE A 1 182 ? 11.214 11.378 6.524 1.00 97.38 182 ILE A N 1
ATOM 1452 C CA . ILE A 1 182 ? 10.367 12.563 6.717 1.00 97.38 182 ILE A CA 1
ATOM 1453 C C . ILE A 1 182 ? 10.681 13.629 5.663 1.00 97.38 182 ILE A C 1
ATOM 1455 O O . ILE A 1 182 ? 9.753 14.187 5.085 1.00 97.38 182 ILE A O 1
ATOM 1459 N N . GLU A 1 183 ? 11.958 13.893 5.379 1.00 97.38 183 GLU A N 1
ATOM 1460 C CA . GLU A 1 183 ? 12.359 14.845 4.336 1.00 97.38 183 GLU A CA 1
ATOM 1461 C C . GLU A 1 183 ? 11.794 14.446 2.964 1.00 97.38 183 GLU A C 1
ATOM 1463 O O . GLU A 1 183 ? 11.176 15.269 2.283 1.00 97.38 183 GLU A O 1
ATOM 1468 N N . TRP A 1 184 ? 11.915 13.170 2.588 1.00 97.38 184 TRP A N 1
ATOM 1469 C CA . TRP A 1 184 ? 11.337 12.651 1.345 1.00 97.38 184 TRP A CA 1
ATOM 1470 C C . TRP A 1 184 ? 9.809 12.755 1.315 1.00 97.38 184 TRP A C 1
ATOM 1472 O O . TRP A 1 184 ? 9.234 13.142 0.296 1.00 97.38 184 TRP A O 1
ATOM 1482 N N . TRP A 1 185 ? 9.135 12.443 2.424 1.00 97.38 185 TRP A N 1
ATOM 1483 C CA . TRP A 1 185 ? 7.675 12.500 2.504 1.00 97.38 185 TRP A CA 1
ATOM 1484 C C . TRP A 1 185 ? 7.137 13.935 2.452 1.00 97.38 185 TRP A C 1
ATOM 1486 O O . TRP A 1 185 ? 6.137 14.192 1.779 1.00 97.38 185 TRP A O 1
ATOM 1496 N N . LEU A 1 186 ? 7.832 14.888 3.083 1.00 97.19 186 LEU A N 1
ATOM 1497 C CA . LEU A 1 186 ? 7.545 16.324 2.986 1.00 97.19 186 LEU A CA 1
ATOM 1498 C C . LEU A 1 186 ? 7.763 16.850 1.566 1.00 97.19 186 LEU A C 1
ATOM 1500 O O . LEU A 1 186 ? 6.927 17.601 1.054 1.00 97.19 186 LEU A O 1
ATOM 1504 N N . HIS A 1 187 ? 8.847 16.428 0.907 1.00 96.06 187 HIS A N 1
ATOM 1505 C CA . HIS A 1 187 ? 9.101 16.764 -0.492 1.00 96.06 187 HIS A CA 1
ATOM 1506 C C . HIS A 1 187 ? 7.954 16.284 -1.387 1.00 96.06 187 HIS A C 1
ATOM 1508 O O . HIS A 1 187 ? 7.413 17.061 -2.178 1.00 96.06 187 HIS A O 1
ATOM 1514 N N . PHE A 1 188 ? 7.539 15.029 -1.211 1.00 95.56 188 PHE A N 1
ATOM 1515 C CA . PHE A 1 188 ? 6.429 14.436 -1.946 1.00 95.56 188 PHE A CA 1
ATOM 1516 C C . PHE A 1 188 ? 5.104 15.169 -1.716 1.00 95.56 188 PHE A C 1
ATOM 1518 O O . PHE A 1 188 ? 4.422 15.500 -2.686 1.00 95.56 188 PHE A O 1
ATOM 1525 N N . GLY A 1 189 ? 4.761 15.474 -0.460 1.00 95.00 189 GLY A N 1
ATOM 1526 C CA . GLY A 1 189 ? 3.551 16.227 -0.113 1.00 95.00 189 GLY A CA 1
ATOM 1527 C C . GLY A 1 189 ? 3.526 17.600 -0.779 1.00 95.00 189 GLY A C 1
ATOM 1528 O O . GLY A 1 189 ? 2.581 17.924 -1.496 1.00 95.00 189 GLY A O 1
ATOM 1529 N N . THR A 1 190 ? 4.626 18.348 -0.653 1.00 94.62 190 THR A N 1
ATOM 1530 C CA . THR A 1 190 ? 4.791 19.672 -1.275 1.00 94.62 190 THR A CA 1
ATOM 1531 C C . THR A 1 190 ? 4.610 19.609 -2.793 1.00 94.62 190 THR A C 1
ATOM 1533 O O . THR A 1 190 ? 3.875 20.407 -3.373 1.00 94.62 190 THR A O 1
ATOM 1536 N N . LYS A 1 191 ? 5.248 18.637 -3.460 1.00 92.56 191 LYS A N 1
ATOM 1537 C CA . LYS A 1 191 ? 5.146 18.455 -4.918 1.00 92.56 191 LYS A CA 1
ATOM 1538 C C . LYS A 1 191 ? 3.771 17.980 -5.379 1.00 92.56 191 LYS A C 1
ATOM 1540 O O . LYS A 1 191 ? 3.389 18.255 -6.512 1.00 92.56 191 LYS A O 1
ATOM 1545 N N . SER A 1 192 ? 3.026 17.321 -4.499 1.00 90.19 192 SER A N 1
ATOM 1546 C CA . SER A 1 192 ? 1.660 16.862 -4.759 1.00 90.19 192 SER A CA 1
ATOM 1547 C C . SER A 1 192 ? 0.598 17.915 -4.418 1.00 90.19 192 SER A C 1
ATOM 1549 O O . SER A 1 192 ? -0.592 17.653 -4.574 1.00 90.19 192 SER A O 1
ATOM 1551 N N . GLY A 1 193 ? 1.008 19.109 -3.970 1.00 91.06 193 GLY A N 1
ATOM 1552 C CA . GLY A 1 193 ? 0.100 20.192 -3.595 1.00 91.06 193 GLY A CA 1
ATOM 1553 C C . GLY A 1 193 ? -0.611 19.981 -2.257 1.00 91.06 193 GLY A C 1
ATOM 1554 O O . GLY A 1 193 ? -1.636 20.617 -2.023 1.00 91.06 193 GLY A O 1
ATOM 1555 N N . VAL A 1 194 ? -0.085 19.103 -1.397 1.00 92.38 194 VAL A N 1
ATOM 1556 C CA . VAL A 1 194 ? -0.580 18.930 -0.030 1.00 92.38 194 VAL A CA 1
ATOM 1557 C C . VAL A 1 194 ? -0.149 20.129 0.806 1.00 92.38 194 VAL A C 1
ATOM 1559 O O . VAL A 1 194 ? 1.025 20.502 0.805 1.00 92.38 194 VAL A O 1
ATOM 1562 N N . ASP A 1 195 ? -1.093 20.719 1.537 1.00 92.88 195 ASP A N 1
ATOM 1563 C CA . ASP A 1 195 ? -0.780 21.692 2.580 1.00 92.88 195 ASP A CA 1
ATOM 1564 C C . ASP A 1 195 ? -0.184 20.945 3.780 1.00 92.88 195 ASP A C 1
ATOM 1566 O O . ASP A 1 195 ? -0.901 20.368 4.597 1.00 92.88 195 ASP A O 1
ATOM 1570 N N . VAL A 1 196 ? 1.147 20.900 3.835 1.00 92.12 196 VAL A N 1
ATOM 1571 C CA . VAL A 1 196 ? 1.903 20.154 4.853 1.00 92.12 196 VAL A CA 1
ATOM 1572 C C . VAL A 1 196 ? 1.715 20.706 6.269 1.00 92.12 196 VAL A C 1
ATOM 1574 O O . VAL A 1 196 ? 1.977 19.985 7.230 1.00 92.12 196 VAL A O 1
ATOM 1577 N N . ASP A 1 197 ? 1.253 21.953 6.395 1.00 92.31 197 ASP A N 1
ATOM 1578 C CA . ASP A 1 197 ? 1.025 22.632 7.672 1.00 92.31 197 ASP A CA 1
ATOM 1579 C C . ASP A 1 197 ? -0.450 22.575 8.109 1.00 92.31 197 ASP A C 1
ATOM 1581 O O . ASP A 1 197 ? -0.771 22.877 9.265 1.00 92.31 197 ASP A O 1
ATOM 1585 N N . ALA A 1 198 ? -1.363 22.187 7.212 1.00 88.81 198 ALA A N 1
ATOM 1586 C CA . ALA A 1 198 ? -2.774 22.068 7.541 1.00 88.81 198 ALA A CA 1
ATOM 1587 C C . ALA A 1 198 ? -3.026 20.908 8.521 1.00 88.81 198 ALA A C 1
ATOM 1589 O O . ALA A 1 198 ? -2.515 19.799 8.331 1.00 88.81 198 ALA A O 1
ATOM 1590 N N . PRO A 1 199 ? -3.868 21.115 9.553 1.00 85.25 199 PRO A N 1
ATOM 1591 C CA . PRO A 1 199 ? -4.321 20.020 10.393 1.00 85.25 199 PRO A CA 1
ATOM 1592 C C . PRO A 1 199 ? -5.168 19.053 9.561 1.00 85.25 199 PRO A C 1
ATOM 1594 O O . PRO A 1 199 ? -6.092 19.463 8.858 1.00 85.25 199 PRO A O 1
ATOM 1597 N N . TYR A 1 200 ? -4.871 17.761 9.669 1.00 84.75 200 TYR A N 1
ATOM 1598 C CA . TYR A 1 200 ? -5.666 16.727 9.022 1.00 84.75 200 TYR A CA 1
ATOM 1599 C C . TYR A 1 200 ? -7.033 16.597 9.696 1.00 84.75 200 TYR A C 1
ATOM 1601 O O . TYR A 1 200 ? -7.119 16.328 10.896 1.00 84.75 200 TYR A O 1
ATOM 1609 N N . ASP A 1 201 ? -8.102 16.767 8.917 1.00 82.81 201 ASP A N 1
ATOM 1610 C CA . ASP A 1 201 ? -9.471 16.532 9.366 1.00 82.81 201 ASP A CA 1
ATOM 1611 C C . ASP A 1 201 ? -10.037 15.250 8.727 1.00 82.81 201 ASP A C 1
ATOM 1613 O O . ASP A 1 201 ? -10.573 15.295 7.615 1.00 82.81 201 ASP A O 1
ATOM 1617 N N . PRO A 1 202 ? -9.981 14.097 9.421 1.00 75.75 202 PRO A N 1
ATOM 1618 C CA . PRO A 1 202 ? -10.542 12.847 8.911 1.00 75.75 202 PRO A CA 1
ATOM 1619 C C . PRO A 1 202 ? -12.074 12.879 8.790 1.00 75.75 202 PRO A C 1
ATOM 1621 O O . PRO A 1 202 ? -12.658 11.974 8.190 1.00 75.75 202 PRO A O 1
ATOM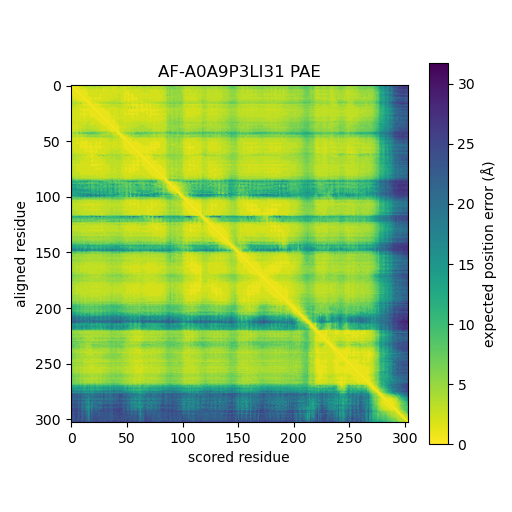 1624 N N . SER A 1 203 ? -12.758 13.872 9.373 1.00 78.31 203 SER A N 1
ATOM 1625 C CA . SER A 1 203 ? -14.218 13.964 9.297 1.00 78.31 203 SER A CA 1
ATOM 1626 C C . SER A 1 203 ? -14.709 14.424 7.924 1.00 78.31 203 SER A C 1
ATOM 1628 O O . SER A 1 203 ? -15.749 13.942 7.469 1.00 78.31 203 SER A O 1
ATOM 1630 N N . ALA A 1 204 ? -13.923 15.250 7.224 1.00 75.19 204 ALA A N 1
ATOM 1631 C CA . ALA A 1 204 ? -14.242 15.741 5.886 1.00 75.19 204 ALA A CA 1
ATOM 1632 C C . ALA A 1 204 ? -14.387 14.600 4.859 1.00 75.19 204 ALA A C 1
ATOM 1634 O O . ALA A 1 204 ? -15.259 14.650 3.988 1.00 75.19 204 ALA A O 1
ATOM 1635 N N . GLU A 1 205 ? -13.609 13.522 5.008 1.00 71.12 205 GLU A N 1
ATOM 1636 C CA . GLU A 1 205 ? -13.655 12.355 4.115 1.00 71.12 205 GLU A CA 1
ATOM 1637 C C . GLU A 1 205 ? -14.942 11.530 4.246 1.00 71.12 205 GLU A C 1
ATOM 1639 O O . GLU A 1 205 ? -15.346 10.834 3.316 1.00 71.12 205 GLU A O 1
ATOM 1644 N N . ILE A 1 206 ? -15.599 11.590 5.407 1.00 67.06 206 ILE A N 1
ATOM 1645 C CA . ILE A 1 206 ? -16.797 10.792 5.700 1.00 67.06 206 ILE A CA 1
ATOM 1646 C C . ILE A 1 206 ? -18.023 11.390 4.997 1.00 67.06 206 ILE A C 1
ATOM 1648 O O . ILE A 1 206 ? -18.926 10.662 4.573 1.00 67.06 206 ILE A O 1
ATOM 1652 N N . THR A 1 207 ? -18.057 12.713 4.870 1.00 64.75 207 THR A N 1
ATOM 1653 C CA . THR A 1 207 ? -19.184 13.458 4.303 1.00 64.75 207 THR A CA 1
ATOM 1654 C C . THR A 1 207 ? -19.308 13.307 2.790 1.00 64.75 207 THR A C 1
ATOM 1656 O O . THR A 1 207 ? -20.421 13.188 2.297 1.00 64.75 207 THR A O 1
ATOM 1659 N N . GLU A 1 208 ? -18.206 13.216 2.040 1.00 63.66 208 GLU A N 1
ATOM 1660 C CA . GLU A 1 208 ? -18.272 13.237 0.566 1.00 63.66 208 GLU A CA 1
ATOM 1661 C C . GLU A 1 208 ? -18.747 11.919 -0.084 1.00 63.66 208 GLU A C 1
ATOM 1663 O O . GLU A 1 208 ? -19.024 11.894 -1.280 1.00 63.66 208 GLU A O 1
ATOM 1668 N N . GLY A 1 209 ? -18.869 10.822 0.675 1.00 55.81 209 GLY A N 1
ATOM 1669 C CA . GLY A 1 209 ? -19.236 9.500 0.139 1.00 55.81 209 GLY A CA 1
ATOM 1670 C C . GLY A 1 209 ? -20.500 8.862 0.722 1.00 55.81 209 GLY A C 1
ATOM 1671 O O . GLY A 1 209 ? -20.809 7.725 0.369 1.00 55.81 209 GLY A O 1
ATOM 1672 N N . SER A 1 210 ? -21.210 9.531 1.639 1.00 52.34 210 SER A N 1
ATOM 1673 C CA . SER A 1 210 ? -22.268 8.897 2.451 1.00 52.34 210 SER A CA 1
ATOM 1674 C C . SER A 1 210 ? -23.672 9.496 2.320 1.00 52.34 210 SER A C 1
ATOM 1676 O O . SER A 1 210 ? -24.575 9.063 3.036 1.00 52.34 210 SER A O 1
ATOM 1678 N N . ASP A 1 211 ? -23.901 10.399 1.363 1.00 44.69 211 ASP A N 1
ATOM 1679 C CA . ASP A 1 211 ? -25.169 11.137 1.214 1.00 44.69 211 ASP A CA 1
ATOM 1680 C C . ASP A 1 211 ? -26.405 10.296 0.815 1.00 44.69 211 ASP A C 1
ATOM 1682 O O . ASP A 1 211 ? -27.494 10.834 0.624 1.00 44.69 211 ASP A O 1
ATOM 1686 N N . GLY A 1 212 ? -26.312 8.966 0.755 1.00 48.38 212 GLY A N 1
ATOM 1687 C CA . GLY A 1 212 ? -27.472 8.107 0.524 1.00 48.38 212 GLY A CA 1
ATOM 1688 C C . GLY A 1 212 ? -27.385 6.799 1.292 1.00 48.38 212 GLY A C 1
ATOM 1689 O O . GLY A 1 212 ? -26.536 5.961 1.017 1.00 48.38 212 GLY A O 1
ATOM 1690 N N . ALA A 1 213 ? -28.321 6.576 2.214 1.00 49.31 213 ALA A N 1
ATOM 1691 C CA . ALA A 1 213 ? -28.494 5.348 2.994 1.00 49.31 213 ALA A CA 1
ATOM 1692 C C . ALA A 1 213 ? -28.847 4.085 2.162 1.00 49.31 213 ALA A C 1
ATOM 1694 O O . ALA A 1 213 ? -29.261 3.067 2.723 1.00 49.31 213 ALA A O 1
ATOM 1695 N N . GLU A 1 214 ? -28.676 4.115 0.841 1.00 52.69 214 GLU A N 1
ATOM 1696 C CA . GLU A 1 214 ? -29.061 3.052 -0.084 1.00 52.69 214 GLU A CA 1
ATOM 1697 C C . GLU A 1 214 ? -27.834 2.315 -0.628 1.00 52.69 214 GLU A C 1
ATOM 1699 O O . GLU A 1 214 ? -27.392 2.503 -1.754 1.00 52.69 214 GLU A O 1
ATOM 1704 N N . GLY A 1 215 ? -27.315 1.405 0.197 1.00 59.34 215 GLY A N 1
ATOM 1705 C CA . GLY A 1 215 ? -26.474 0.305 -0.263 1.00 59.34 215 GLY A CA 1
ATOM 1706 C C . GLY A 1 215 ? -24.977 0.602 -0.299 1.00 59.34 215 GLY A C 1
ATOM 1707 O O . GLY A 1 215 ? -24.483 1.459 -1.019 1.00 59.34 215 GLY A O 1
ATOM 1708 N N . TRP A 1 216 ? -24.221 -0.206 0.440 1.00 65.12 216 TRP A N 1
ATOM 1709 C CA . TRP A 1 216 ? -22.795 -0.376 0.184 1.00 65.12 216 TRP A CA 1
ATOM 1710 C C . TRP A 1 216 ? -22.607 -0.843 -1.271 1.00 65.12 216 TRP A C 1
ATOM 1712 O O . TRP A 1 216 ? -23.021 -1.953 -1.617 1.00 65.12 216 TRP A O 1
ATOM 1722 N N . SER A 1 217 ? -22.020 -0.002 -2.128 1.00 67.56 217 SER A N 1
ATOM 1723 C CA . SER A 1 217 ? -21.683 -0.393 -3.503 1.00 67.56 217 SER A CA 1
ATOM 1724 C C . SER A 1 217 ? -20.611 -1.489 -3.501 1.00 67.56 217 SER A C 1
ATOM 1726 O O . SER A 1 217 ? -19.760 -1.544 -2.613 1.00 67.56 217 SER A O 1
ATOM 1728 N N . LYS A 1 218 ? -20.610 -2.346 -4.530 1.00 59.09 218 LYS A N 1
ATOM 1729 C CA . LYS A 1 218 ? -19.525 -3.314 -4.784 1.00 59.09 218 LYS A CA 1
ATOM 1730 C C . LYS A 1 218 ? -18.170 -2.636 -5.023 1.00 59.09 218 LYS A C 1
ATOM 1732 O O . LYS A 1 218 ? -17.146 -3.305 -4.929 1.00 59.09 218 LYS A O 1
ATOM 1737 N N . ASP A 1 219 ? -18.178 -1.336 -5.297 1.00 66.56 219 ASP A N 1
ATOM 1738 C CA . ASP A 1 219 ? -16.976 -0.524 -5.488 1.00 66.56 219 ASP A CA 1
ATOM 1739 C C . ASP A 1 219 ? -16.400 0.019 -4.171 1.00 66.56 219 ASP A C 1
ATOM 1741 O O . ASP A 1 219 ? -15.302 0.571 -4.161 1.00 66.56 219 ASP A O 1
ATOM 1745 N N . MET A 1 220 ? -17.107 -0.160 -3.050 1.00 74.50 220 MET A N 1
ATOM 1746 C CA . MET A 1 220 ? -16.623 0.241 -1.732 1.00 74.50 220 MET A CA 1
ATOM 1747 C C . MET A 1 220 ? -15.586 -0.770 -1.243 1.00 74.50 220 MET A C 1
ATOM 1749 O O . MET A 1 220 ? -15.821 -1.978 -1.258 1.00 74.50 220 MET A O 1
ATOM 1753 N N . GLY A 1 221 ? -14.430 -0.265 -0.826 1.00 89.12 221 GLY A N 1
ATOM 1754 C CA . GLY A 1 221 ? -13.294 -1.063 -0.392 1.00 89.12 221 GLY A CA 1
ATOM 1755 C C . GLY A 1 221 ? -13.479 -1.828 0.917 1.00 89.12 221 GLY A C 1
ATOM 1756 O O . GLY A 1 221 ? -14.525 -2.388 1.233 1.00 89.12 221 GLY A O 1
ATOM 1757 N N . CYS A 1 222 ? -12.426 -1.892 1.722 1.00 92.62 222 CYS A N 1
ATOM 1758 C CA . CYS A 1 222 ? -12.508 -2.513 3.039 1.00 92.62 222 CYS A CA 1
ATOM 1759 C C . CYS A 1 222 ? -13.404 -1.691 3.971 1.00 92.62 222 CYS A C 1
ATOM 1761 O O . CYS A 1 222 ? -13.298 -0.474 4.011 1.00 92.62 222 CYS A O 1
ATOM 1763 N N . GLY A 1 223 ? -14.238 -2.343 4.776 1.00 92.62 223 GLY A N 1
ATOM 1764 C CA . GLY A 1 223 ? -15.069 -1.689 5.788 1.00 92.62 223 GLY A CA 1
ATOM 1765 C C . GLY A 1 223 ? -14.312 -1.258 7.037 1.00 92.62 223 GLY A C 1
ATOM 1766 O O . GLY A 1 223 ? -14.834 -0.480 7.828 1.00 92.62 223 GLY A O 1
ATOM 1767 N N . TRP A 1 224 ? -13.083 -1.746 7.217 1.00 93.88 224 TRP A N 1
ATOM 1768 C CA . TRP A 1 224 ? -12.228 -1.335 8.321 1.00 93.88 224 TRP A CA 1
ATOM 1769 C C . TRP A 1 224 ? -11.589 0.017 8.006 1.00 93.88 224 TRP A C 1
ATOM 1771 O O . TRP A 1 224 ? -10.741 0.074 7.121 1.00 93.88 224 TRP A O 1
ATOM 1781 N N . ARG A 1 225 ? -11.965 1.075 8.736 1.00 89.25 225 ARG A N 1
ATOM 1782 C CA . ARG A 1 225 ? -11.523 2.464 8.481 1.00 89.25 225 ARG A CA 1
ATOM 1783 C C . ARG A 1 225 ? -10.010 2.642 8.488 1.00 89.25 225 ARG A C 1
ATOM 1785 O O . ARG A 1 225 ? -9.469 3.372 7.672 1.00 89.25 225 ARG A O 1
ATOM 1792 N N . GLU A 1 226 ? -9.318 1.902 9.347 1.00 87.62 226 GLU A N 1
ATOM 1793 C CA . GLU A 1 226 ? -7.860 1.966 9.415 1.00 87.62 226 GLU A CA 1
ATOM 1794 C C . GLU A 1 226 ? -7.172 1.127 8.320 1.00 87.62 226 GLU A C 1
ATOM 1796 O O . GLU A 1 226 ? -5.944 1.138 8.227 1.00 87.62 226 GLU A O 1
ATOM 1801 N N . CYS A 1 227 ? -7.912 0.384 7.490 1.00 89.44 227 CYS A N 1
ATOM 1802 C CA . CYS A 1 227 ? -7.351 -0.343 6.354 1.00 89.44 227 CYS A CA 1
ATOM 1803 C C . CYS A 1 227 ? -6.968 0.622 5.231 1.00 89.44 227 CYS A C 1
ATOM 1805 O O . CYS A 1 227 ? -7.746 1.497 4.876 1.00 89.44 227 CYS A O 1
ATOM 1807 N N . LEU A 1 228 ? -5.831 0.383 4.577 1.00 83.00 228 LEU A N 1
ATOM 1808 C CA . LEU A 1 228 ? -5.440 1.135 3.379 1.00 83.00 228 LEU A CA 1
ATOM 1809 C C . LEU A 1 228 ? -6.433 0.989 2.219 1.00 83.00 228 LEU A C 1
ATOM 1811 O O . LEU A 1 228 ? -6.497 1.831 1.341 1.00 83.00 228 LEU A O 1
ATOM 1815 N N . CYS A 1 229 ? -7.226 -0.078 2.209 1.00 87.31 229 CYS A N 1
ATOM 1816 C CA . CYS A 1 229 ? -8.273 -0.261 1.214 1.00 87.31 229 CYS A CA 1
ATOM 1817 C C . CYS A 1 229 ? -9.594 0.420 1.592 1.00 87.31 229 CYS A C 1
ATOM 1819 O O . CYS A 1 229 ? -10.596 0.160 0.937 1.00 87.31 229 CYS A O 1
ATOM 1821 N N . PHE A 1 230 ? -9.674 1.186 2.683 1.00 87.88 230 PHE A N 1
ATOM 1822 C CA . PHE A 1 230 ? -10.918 1.852 3.067 1.00 87.88 230 PHE A CA 1
ATOM 1823 C C . PHE A 1 230 ? -11.300 2.935 2.052 1.00 87.88 230 PHE A C 1
ATOM 1825 O O . PHE A 1 230 ? -10.471 3.757 1.671 1.00 87.88 230 PHE A O 1
ATOM 1832 N N . GLY A 1 231 ? -12.562 2.923 1.613 1.00 80.81 231 GLY A N 1
ATOM 1833 C CA . GLY A 1 231 ? -13.092 3.908 0.661 1.00 80.81 231 GLY A CA 1
ATOM 1834 C C . GLY A 1 231 ? -12.535 3.802 -0.763 1.00 80.81 231 GLY A C 1
ATOM 1835 O O . GLY A 1 231 ? -12.933 4.577 -1.621 1.00 80.81 231 GLY A O 1
ATOM 1836 N N . GLU A 1 232 ? -11.654 2.838 -1.034 1.00 80.50 232 GLU A N 1
ATOM 1837 C CA . GLU A 1 232 ? -11.016 2.647 -2.336 1.00 80.50 232 GLU A CA 1
ATOM 1838 C C . GLU A 1 232 ? -11.442 1.312 -2.939 1.00 80.50 232 GLU A C 1
ATOM 1840 O O . GLU A 1 232 ? -11.465 0.287 -2.252 1.00 80.50 232 GLU A O 1
ATOM 1845 N N . ARG A 1 233 ? -11.728 1.286 -4.245 1.00 82.06 233 ARG A N 1
ATOM 1846 C CA . ARG A 1 233 ? -11.934 0.024 -4.972 1.00 82.06 233 ARG A CA 1
ATOM 1847 C C . ARG A 1 233 ? -10.737 -0.892 -4.713 1.00 82.06 233 ARG A C 1
ATOM 1849 O O . ARG A 1 233 ? -9.632 -0.395 -4.595 1.00 82.06 233 ARG A O 1
ATOM 1856 N N . THR A 1 234 ? -10.890 -2.209 -4.643 1.00 83.38 234 THR A N 1
ATOM 1857 C CA . THR A 1 234 ? -9.736 -3.121 -4.470 1.00 83.38 234 THR A CA 1
ATOM 1858 C C . THR A 1 234 ? -9.596 -4.059 -5.658 1.00 83.38 234 THR A C 1
ATOM 1860 O O . THR A 1 234 ? -10.589 -4.374 -6.313 1.00 83.38 234 THR A O 1
ATOM 1863 N N . TYR A 1 235 ? -8.367 -4.495 -5.947 1.00 80.00 235 TYR A N 1
ATOM 1864 C CA . TYR A 1 235 ? -8.098 -5.486 -6.997 1.00 80.00 235 TYR A CA 1
ATOM 1865 C C . TYR A 1 235 ? -8.020 -6.922 -6.482 1.00 80.00 235 TYR A C 1
ATOM 1867 O O . TYR A 1 235 ? -8.135 -7.867 -7.259 1.00 80.00 235 TYR A O 1
ATOM 1875 N N . HIS A 1 236 ? -7.828 -7.102 -5.178 1.00 83.75 236 HIS A N 1
ATOM 1876 C CA . HIS A 1 236 ? -8.011 -8.403 -4.552 1.00 83.75 236 HIS A CA 1
ATOM 1877 C C . HIS A 1 236 ? -9.486 -8.593 -4.186 1.00 83.75 236 HIS A C 1
ATOM 1879 O O . HIS A 1 236 ? -10.227 -7.628 -3.994 1.00 83.75 236 HIS A O 1
ATOM 1885 N N . SER A 1 237 ? -9.923 -9.840 -4.038 1.00 87.12 237 SER A N 1
ATOM 1886 C CA . SER A 1 237 ? -11.293 -10.103 -3.612 1.00 87.12 237 SER A CA 1
ATOM 1887 C C . SER A 1 237 ? -11.548 -9.563 -2.203 1.00 87.12 237 SER A C 1
ATOM 1889 O O . SER A 1 237 ? -10.676 -9.567 -1.325 1.00 87.12 237 SER A O 1
ATOM 1891 N N . LEU A 1 238 ? -12.765 -9.071 -1.984 1.00 92.19 238 LEU A N 1
ATOM 1892 C CA . LEU A 1 238 ? -13.242 -8.704 -0.660 1.00 92.19 238 LEU A CA 1
ATOM 1893 C C . LEU A 1 238 ? -14.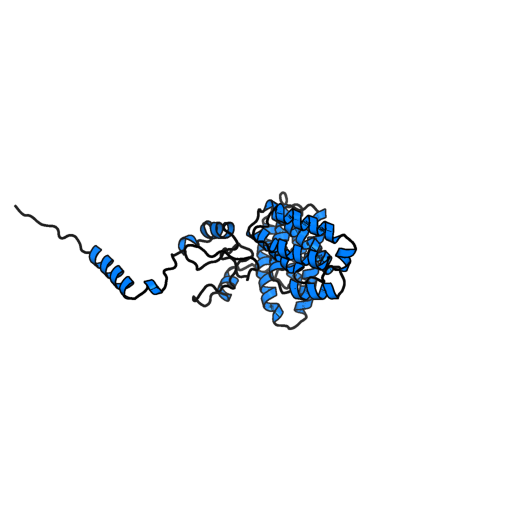182 -9.778 -0.125 1.00 92.19 238 LEU A C 1
ATOM 1895 O O . LEU A 1 238 ? -14.957 -10.407 -0.844 1.00 92.19 238 LEU A O 1
ATOM 1899 N N . ARG A 1 239 ? -14.140 -9.960 1.189 1.00 93.06 239 ARG A N 1
ATOM 1900 C CA . ARG A 1 239 ? -14.951 -10.919 1.928 1.00 93.06 239 ARG A CA 1
ATOM 1901 C C . ARG A 1 239 ? -16.111 -10.199 2.581 1.00 93.06 239 ARG A C 1
ATOM 1903 O O . ARG A 1 239 ? -15.925 -9.344 3.441 1.00 93.06 239 ARG A O 1
ATOM 1910 N N . MET A 1 240 ? -17.317 -10.589 2.209 1.00 94.62 240 MET A N 1
ATOM 1911 C CA . MET A 1 240 ? -18.532 -10.057 2.804 1.00 94.62 240 MET A CA 1
ATOM 1912 C C . MET A 1 240 ? -18.719 -10.559 4.245 1.00 94.62 240 MET A C 1
ATOM 1914 O O . MET A 1 240 ? -18.502 -11.737 4.550 1.00 94.62 240 MET A O 1
ATOM 1918 N N . CYS A 1 241 ? -19.168 -9.677 5.142 1.00 95.94 241 CYS A N 1
ATOM 1919 C CA . CYS A 1 241 ? -19.544 -10.051 6.499 1.00 95.94 241 CYS A CA 1
ATOM 1920 C C . CYS A 1 241 ? -20.649 -11.115 6.468 1.00 95.94 241 CYS A C 1
ATOM 1922 O O . CYS A 1 241 ? -21.779 -10.840 6.065 1.00 95.94 241 CYS A O 1
ATOM 1924 N N . LYS A 1 242 ? -20.350 -12.328 6.948 1.00 95.50 242 LYS A N 1
ATOM 1925 C CA . LYS A 1 242 ? -21.283 -13.468 6.899 1.00 95.50 242 LYS A CA 1
ATOM 1926 C C . LYS A 1 242 ? -22.607 -13.231 7.636 1.00 95.50 242 LYS A C 1
ATOM 1928 O O . LYS A 1 242 ? -23.584 -13.902 7.323 1.00 95.50 242 LYS A O 1
ATOM 1933 N N . ARG A 1 243 ? -22.635 -12.313 8.612 1.00 94.50 243 ARG A N 1
ATOM 1934 C CA . ARG A 1 243 ? -23.827 -12.006 9.418 1.00 94.50 243 ARG A CA 1
ATOM 1935 C C . ARG A 1 243 ? -24.721 -10.964 8.752 1.00 94.50 243 ARG A C 1
ATOM 1937 O O . ARG A 1 243 ? -25.883 -11.254 8.502 1.00 94.50 243 ARG A O 1
ATOM 1944 N N . CYS A 1 244 ? -24.199 -9.765 8.496 1.00 94.25 244 CYS A N 1
ATOM 1945 C CA . CYS A 1 244 ? -25.016 -8.660 7.994 1.00 94.25 244 CYS A CA 1
ATOM 1946 C C . CYS A 1 244 ? -25.018 -8.508 6.481 1.00 94.25 244 CYS A C 1
ATOM 1948 O O . CYS A 1 244 ? -25.858 -7.777 5.983 1.00 94.25 244 CYS A O 1
ATOM 1950 N N . ARG A 1 245 ? -24.061 -9.114 5.765 1.00 92.25 245 ARG A N 1
ATOM 1951 C CA . ARG A 1 245 ? -23.888 -8.998 4.306 1.00 92.25 245 ARG A CA 1
ATOM 1952 C C . ARG A 1 245 ? -23.774 -7.569 3.746 1.00 92.25 245 ARG A C 1
ATOM 1954 O O . ARG A 1 245 ? -23.768 -7.383 2.539 1.00 92.25 245 ARG A O 1
ATOM 1961 N N . LYS A 1 246 ? -23.614 -6.571 4.620 1.00 90.25 246 LYS A N 1
ATOM 1962 C CA . LYS A 1 246 ? -23.593 -5.139 4.279 1.00 90.25 246 LYS A CA 1
ATOM 1963 C C . LYS A 1 246 ? -22.200 -4.537 4.161 1.00 90.25 246 LYS A C 1
ATOM 1965 O O . LYS A 1 246 ? -22.067 -3.463 3.608 1.00 90.25 246 LYS A O 1
ATOM 1970 N N . VAL A 1 247 ? -21.183 -5.187 4.719 1.00 92.62 247 VAL A N 1
ATOM 1971 C CA . VAL A 1 247 ? -19.810 -4.664 4.767 1.00 92.62 247 VAL A CA 1
ATOM 1972 C C . VAL A 1 247 ? -18.860 -5.724 4.229 1.00 92.62 247 VAL A C 1
ATOM 1974 O O . VAL A 1 247 ? -19.065 -6.920 4.473 1.00 92.62 247 VAL A O 1
ATOM 1977 N N . MET A 1 248 ? -17.839 -5.291 3.497 1.00 94.62 248 MET A N 1
ATOM 1978 C CA . MET A 1 248 ? -16.818 -6.149 2.903 1.00 94.62 248 MET A CA 1
ATOM 1979 C C . MET A 1 248 ? -15.445 -5.879 3.526 1.00 94.62 248 MET A C 1
ATOM 1981 O O . MET A 1 248 ? -15.182 -4.781 3.996 1.00 94.62 248 MET A O 1
ATOM 1985 N N . TYR A 1 249 ? -14.560 -6.872 3.561 1.00 94.38 249 TYR A N 1
ATOM 1986 C CA . TYR A 1 249 ? -13.231 -6.759 4.172 1.00 94.38 249 TYR A CA 1
ATOM 1987 C C . TYR A 1 249 ? -12.169 -7.431 3.312 1.00 94.38 249 TYR A C 1
ATOM 1989 O O . TYR A 1 249 ? -12.422 -8.507 2.776 1.00 94.38 249 TYR A O 1
ATOM 1997 N N . CYS A 1 250 ? -10.952 -6.884 3.260 1.00 92.88 250 CYS A N 1
ATOM 1998 C CA . CYS A 1 250 ? -9.830 -7.551 2.580 1.00 92.88 250 CYS A CA 1
ATOM 1999 C C . CYS A 1 250 ? -9.527 -8.924 3.193 1.00 92.88 250 CYS A C 1
ATOM 2001 O O . CYS A 1 250 ? -9.177 -9.873 2.501 1.00 92.88 250 CYS A O 1
ATOM 2003 N N . SER A 1 251 ? -9.671 -9.040 4.517 1.00 92.94 251 SER A N 1
ATOM 2004 C CA . SER A 1 251 ? -9.277 -10.229 5.264 1.00 92.94 251 SER A CA 1
ATOM 2005 C C . SER A 1 251 ? -10.074 -10.406 6.553 1.00 92.94 251 SER A C 1
ATOM 2007 O O . SER A 1 251 ? -10.738 -9.493 7.052 1.00 92.94 251 SER A O 1
ATOM 2009 N N . ILE A 1 252 ? -9.954 -11.598 7.146 1.00 94.50 252 ILE A N 1
ATOM 2010 C CA . ILE A 1 252 ? -10.473 -11.873 8.494 1.00 94.50 252 ILE A CA 1
ATOM 2011 C C . ILE A 1 252 ? -9.776 -10.974 9.533 1.00 94.50 252 ILE A C 1
ATOM 2013 O O . ILE A 1 252 ? -10.407 -10.595 10.518 1.00 94.50 252 ILE A O 1
ATOM 2017 N N . LYS A 1 253 ? -8.508 -10.590 9.308 1.00 93.94 253 LYS A N 1
ATOM 2018 C CA . LYS A 1 253 ? -7.759 -9.644 10.156 1.00 93.94 253 LYS A CA 1
ATOM 2019 C C . LYS A 1 253 ? -8.465 -8.284 10.185 1.00 93.94 253 LYS A C 1
ATOM 2021 O O . LYS A 1 253 ? -8.787 -7.810 11.272 1.00 93.94 253 LYS A O 1
ATOM 2026 N N . CYS A 1 254 ? -8.806 -7.720 9.021 1.00 95.62 254 CYS A N 1
ATOM 2027 C CA . CYS A 1 254 ? -9.576 -6.472 8.934 1.00 95.62 254 CYS A CA 1
ATOM 2028 C C . CYS A 1 254 ? -10.960 -6.594 9.581 1.00 95.62 254 CYS A C 1
ATOM 2030 O O . CYS A 1 254 ? -11.326 -5.738 10.377 1.00 95.62 254 CYS A O 1
ATOM 2032 N N . GLN A 1 255 ? -11.700 -7.677 9.312 1.00 96.94 255 GLN A N 1
ATOM 2033 C CA . GLN A 1 255 ? -13.010 -7.895 9.934 1.00 96.94 255 GLN A CA 1
ATOM 2034 C C . GLN A 1 255 ? -12.928 -7.949 11.469 1.00 96.94 255 GLN A C 1
ATOM 2036 O O . GLN A 1 255 ? -13.781 -7.392 12.153 1.00 96.94 255 GLN A O 1
ATOM 2041 N N . ARG A 1 256 ? -11.917 -8.628 12.028 1.00 97.06 256 ARG A N 1
ATOM 2042 C CA . ARG A 1 256 ? -11.718 -8.717 13.484 1.00 97.06 256 ARG A CA 1
ATOM 2043 C C . ARG A 1 256 ? -11.368 -7.363 14.095 1.00 97.06 256 ARG A C 1
ATOM 2045 O O . ARG A 1 256 ? -11.923 -7.040 15.141 1.00 97.06 256 ARG A O 1
ATOM 2052 N N . ARG A 1 257 ? -10.493 -6.578 13.457 1.00 96.00 257 ARG A N 1
ATOM 2053 C CA . ARG A 1 257 ? -10.170 -5.216 13.916 1.00 96.00 257 ARG A CA 1
ATOM 2054 C C . ARG A 1 257 ? -11.403 -4.317 13.877 1.00 96.00 257 ARG A C 1
ATOM 2056 O O . ARG A 1 257 ? -11.765 -3.755 14.900 1.00 96.00 257 ARG A O 1
ATOM 2063 N N . ASP A 1 258 ? -12.152 -4.320 12.778 1.00 96.81 258 ASP A N 1
ATOM 2064 C CA . ASP A 1 258 ? -13.407 -3.560 12.676 1.00 96.81 258 ASP A CA 1
ATOM 2065 C C . ASP A 1 258 ? -14.467 -3.996 13.696 1.00 96.81 258 ASP A C 1
ATOM 2067 O O . ASP A 1 258 ? -15.218 -3.189 14.245 1.00 96.81 258 ASP A O 1
ATOM 2071 N N . TRP A 1 259 ? -14.495 -5.285 14.031 1.00 97.25 259 TRP A N 1
ATOM 2072 C CA . TRP A 1 259 ? -15.342 -5.794 15.101 1.00 97.25 259 TRP A CA 1
ATOM 2073 C C . TRP A 1 259 ? -14.943 -5.258 16.482 1.00 97.25 259 TRP A C 1
ATOM 2075 O O . TRP A 1 259 ? -15.815 -4.868 17.261 1.00 97.25 259 TRP A O 1
ATOM 2085 N N . MET A 1 260 ? -13.649 -5.281 16.808 1.00 97.38 260 MET A N 1
ATOM 2086 C CA . MET A 1 260 ? -13.135 -4.942 18.139 1.00 97.38 260 MET A CA 1
ATOM 2087 C C . MET A 1 260 ? -13.024 -3.432 18.356 1.00 97.38 260 MET A C 1
ATOM 2089 O O . MET A 1 260 ? -13.510 -2.935 19.373 1.00 97.38 260 MET A O 1
ATOM 2093 N N . GLU A 1 261 ? -12.429 -2.744 17.389 1.00 96.12 261 GLU A N 1
ATOM 2094 C CA . GLU A 1 261 ? -12.000 -1.346 17.432 1.00 96.12 261 GLU A CA 1
ATOM 2095 C C . GLU A 1 261 ? -12.958 -0.443 16.634 1.00 96.12 261 GLU A C 1
ATOM 2097 O O . GLU A 1 261 ? -13.291 0.648 17.083 1.00 96.12 261 GLU A O 1
ATOM 2102 N N . GLY A 1 262 ? -13.483 -0.920 15.498 1.00 93.94 262 GLY A N 1
ATOM 2103 C CA . GLY A 1 262 ? -14.338 -0.129 14.590 1.00 93.94 262 GLY A CA 1
ATOM 2104 C C . GLY A 1 262 ? -15.812 -0.051 14.949 1.00 93.94 262 GLY A C 1
ATOM 2105 O O . GLY A 1 262 ? -16.581 0.670 14.318 1.00 93.94 262 GLY A O 1
ATOM 2106 N N . GLY A 1 263 ? -16.237 -0.801 15.964 1.00 94.81 263 GLY A N 1
ATOM 2107 C CA . GLY A 1 263 ? -17.620 -0.790 16.422 1.00 94.81 263 GLY A CA 1
ATOM 2108 C C . GLY A 1 263 ? -18.601 -1.527 15.504 1.00 94.81 263 GLY A C 1
ATOM 2109 O O . GLY A 1 263 ? -19.805 -1.472 15.766 1.00 94.81 263 GLY A O 1
ATOM 2110 N N . HIS A 1 264 ? -18.137 -2.295 14.504 1.00 96.19 264 HIS A N 1
ATOM 2111 C CA . HIS A 1 264 ? -19.030 -3.086 13.642 1.00 96.19 264 HIS A CA 1
ATOM 2112 C C . HIS A 1 264 ? -19.961 -3.990 14.456 1.00 96.19 264 HIS A C 1
ATOM 2114 O O . HIS A 1 264 ? -21.126 -4.178 14.106 1.00 96.19 264 HIS A O 1
ATOM 2120 N N . LYS A 1 265 ? -19.481 -4.496 15.600 1.00 96.81 265 LYS A N 1
ATOM 2121 C CA . LYS A 1 265 ? -20.259 -5.328 16.525 1.00 96.81 265 LYS A CA 1
ATOM 2122 C C . LYS A 1 265 ? -21.582 -4.705 16.980 1.00 96.81 265 LYS A C 1
ATOM 2124 O O . LYS A 1 265 ? -22.524 -5.446 17.247 1.00 96.81 265 LYS A O 1
ATOM 2129 N N . TYR A 1 266 ? -21.668 -3.376 17.040 1.00 96.12 266 TYR A N 1
ATOM 2130 C CA . TYR A 1 266 ? -22.860 -2.651 17.490 1.00 96.12 266 TYR A CA 1
ATOM 2131 C C . TYR A 1 266 ? -23.883 -2.424 16.369 1.00 96.12 266 TYR A C 1
ATOM 2133 O O . TYR A 1 266 ? -25.077 -2.289 16.635 1.00 96.12 266 TYR A O 1
ATOM 2141 N N . VAL A 1 267 ? -23.432 -2.419 15.112 1.00 93.75 267 VAL A N 1
ATOM 2142 C CA . VAL A 1 267 ? -24.276 -2.171 13.929 1.00 93.75 267 VAL A CA 1
ATOM 2143 C C . VAL A 1 267 ? -24.571 -3.442 13.124 1.00 93.75 267 VAL A C 1
ATOM 2145 O O . VAL A 1 267 ? -25.476 -3.458 12.290 1.00 93.75 267 VAL A O 1
ATOM 2148 N N . CYS A 1 268 ? -23.846 -4.533 13.379 1.00 95.50 268 CYS A N 1
ATOM 2149 C CA . CYS A 1 268 ? -23.982 -5.797 12.664 1.00 95.50 268 CYS A CA 1
ATOM 2150 C C . CYS A 1 268 ? -25.293 -6.517 13.015 1.00 95.50 268 CYS A C 1
ATOM 2152 O O . CYS A 1 268 ? -25.403 -7.213 14.030 1.00 95.50 268 CYS A O 1
ATOM 2154 N N . ARG A 1 269 ? -26.290 -6.391 12.136 1.00 94.00 269 ARG A N 1
ATOM 2155 C CA . ARG A 1 269 ? -27.587 -7.077 12.236 1.00 94.00 269 ARG A CA 1
ATOM 2156 C C . ARG A 1 269 ? -27.712 -8.136 11.139 1.00 94.00 269 ARG A C 1
ATOM 2158 O O . ARG A 1 269 ? -27.224 -7.868 10.045 1.00 94.00 269 ARG A O 1
ATOM 2165 N N . PRO A 1 270 ? -28.317 -9.312 11.405 1.00 92.62 270 PRO A N 1
ATOM 2166 C CA . PRO A 1 270 ? -28.588 -10.302 10.366 1.00 92.62 270 PRO A CA 1
ATOM 2167 C C . PRO A 1 270 ? -29.305 -9.670 9.176 1.00 92.62 270 PRO A C 1
ATOM 2169 O O . PRO A 1 270 ? -30.228 -8.878 9.370 1.00 92.62 270 PRO A O 1
ATOM 2172 N N . ASP A 1 271 ? -28.865 -10.013 7.969 1.00 83.25 271 ASP A N 1
ATOM 2173 C CA . ASP A 1 271 ? -29.585 -9.645 6.756 1.00 83.25 271 ASP A CA 1
ATOM 2174 C C . ASP A 1 271 ? -30.853 -10.500 6.689 1.00 83.25 271 ASP A C 1
ATOM 2176 O O . ASP A 1 271 ? -30.782 -11.708 6.454 1.00 83.25 271 ASP A O 1
ATOM 2180 N N . VAL A 1 272 ? -31.998 -9.908 7.026 1.00 80.25 272 VAL A N 1
ATOM 2181 C CA . VAL A 1 272 ? -33.290 -10.586 6.911 1.00 80.25 272 VAL A CA 1
ATOM 2182 C C . VAL A 1 272 ? -33.702 -10.456 5.446 1.00 80.25 272 VAL A C 1
ATOM 2184 O O . VAL A 1 272 ? -33.887 -9.323 4.998 1.00 80.25 272 VAL A O 1
ATOM 2187 N N . PRO A 1 273 ? -33.812 -11.562 4.682 1.00 75.31 273 PRO A N 1
ATOM 2188 C CA . PRO A 1 273 ? -34.229 -11.491 3.288 1.00 75.31 273 PRO A CA 1
ATOM 2189 C C . PRO A 1 273 ? -35.568 -10.762 3.198 1.00 75.31 273 PRO A C 1
ATOM 2191 O O . PRO A 1 273 ? -36.476 -11.065 3.974 1.00 75.31 273 PRO A O 1
ATOM 2194 N N . ALA A 1 274 ? -35.693 -9.823 2.259 1.00 67.56 274 ALA A N 1
ATOM 2195 C CA . ALA A 1 274 ? -36.903 -9.016 2.084 1.00 67.56 274 ALA A CA 1
ATOM 2196 C C . ALA A 1 274 ? -38.178 -9.873 1.923 1.00 67.56 274 ALA A C 1
ATOM 2198 O O . ALA A 1 274 ? -39.258 -9.444 2.305 1.00 67.56 274 ALA A O 1
ATOM 2199 N N . GLU A 1 275 ? -38.048 -11.117 1.455 1.00 67.25 275 GLU A N 1
ATOM 2200 C CA . GLU A 1 275 ? -39.150 -12.079 1.314 1.00 67.25 275 GLU A CA 1
ATOM 2201 C C . GLU A 1 275 ? -39.742 -1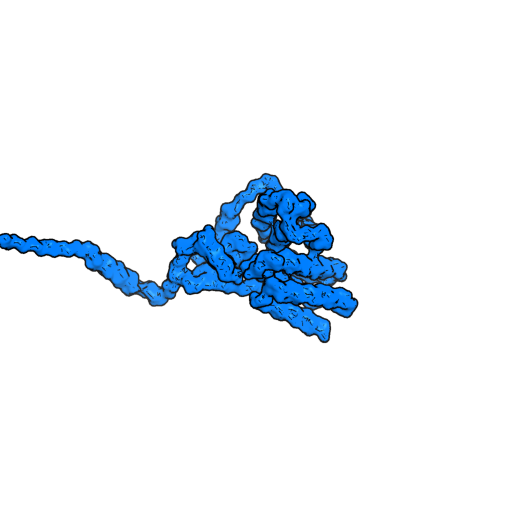2.559 2.654 1.00 67.25 275 GLU A C 1
ATOM 2203 O O . GLU A 1 275 ? -40.895 -12.969 2.701 1.00 67.25 275 GLU A O 1
ATOM 2208 N N . VAL A 1 276 ? -38.992 -12.485 3.761 1.00 60.25 276 VAL A N 1
ATOM 2209 C CA . VAL A 1 276 ? -39.502 -12.796 5.115 1.00 60.25 276 VAL A CA 1
ATOM 2210 C C . VAL A 1 276 ? -40.078 -11.544 5.797 1.00 60.25 276 VAL A C 1
ATOM 2212 O O . VAL A 1 276 ? -40.696 -11.638 6.855 1.00 60.25 276 VAL A O 1
ATOM 2215 N N . ALA A 1 277 ? -39.912 -10.370 5.179 1.00 56.41 277 ALA A N 1
ATOM 2216 C CA . ALA A 1 277 ? -40.568 -9.125 5.566 1.00 56.41 277 ALA A CA 1
ATOM 2217 C C . ALA A 1 277 ? -41.936 -8.948 4.872 1.00 56.41 277 ALA A C 1
ATOM 2219 O O . ALA A 1 277 ? -42.410 -7.823 4.736 1.00 56.41 277 ALA A O 1
ATOM 2220 N N . ASP A 1 278 ? -42.573 -10.049 4.453 1.00 56.34 278 ASP A N 1
ATOM 2221 C CA . ASP A 1 278 ? -44.005 -10.079 4.155 1.00 56.34 278 ASP A CA 1
ATOM 2222 C C . ASP A 1 278 ? -44.779 -9.530 5.370 1.00 56.34 278 ASP A C 1
ATOM 2224 O O . ASP A 1 278 ? -44.515 -9.903 6.521 1.00 56.34 278 ASP A O 1
ATOM 2228 N N . GLU A 1 279 ? -45.710 -8.611 5.116 1.00 58.34 279 GLU A N 1
ATOM 2229 C CA . GLU A 1 279 ? -46.421 -7.780 6.099 1.00 58.34 279 GLU A CA 1
ATOM 2230 C C . GLU A 1 279 ? -47.084 -8.612 7.216 1.00 58.34 279 GLU A C 1
ATOM 2232 O O . GLU A 1 279 ? -47.264 -8.143 8.346 1.00 58.34 279 GLU A O 1
ATOM 2237 N N . GLY A 1 280 ? -47.361 -9.894 6.949 1.00 64.50 280 GLY A N 1
ATOM 2238 C CA . GLY A 1 280 ? -47.876 -10.849 7.927 1.00 64.50 280 GLY A CA 1
ATOM 2239 C C . GLY A 1 280 ? -46.906 -11.207 9.064 1.00 64.50 280 GLY A C 1
ATOM 2240 O O . GLY A 1 280 ? -47.358 -11.472 10.178 1.00 64.50 280 GLY A O 1
ATOM 2241 N N . GLY A 1 281 ? -45.588 -11.206 8.839 1.00 62.41 281 GLY A N 1
ATOM 2242 C CA . GLY A 1 281 ? -44.589 -11.596 9.845 1.00 62.41 281 GLY A CA 1
ATOM 2243 C C . GLY A 1 281 ? -44.376 -10.537 10.929 1.00 62.41 281 GLY A C 1
ATOM 2244 O O . GLY A 1 281 ? -44.334 -10.855 12.121 1.00 62.41 281 GLY A O 1
ATOM 2245 N N . ILE A 1 282 ? -44.321 -9.265 10.524 1.00 64.38 282 ILE A N 1
ATOM 2246 C CA . ILE A 1 282 ? -44.175 -8.123 11.438 1.00 64.38 282 ILE A CA 1
ATOM 2247 C C . ILE A 1 282 ? -45.457 -7.936 12.260 1.00 64.38 282 ILE A C 1
ATOM 2249 O O . ILE A 1 282 ? -45.379 -7.776 13.479 1.00 64.38 282 ILE A O 1
ATOM 2253 N N . ALA A 1 283 ? -46.634 -8.055 11.632 1.00 68.44 283 ALA A N 1
ATOM 2254 C CA . ALA A 1 283 ? -47.916 -7.999 12.334 1.00 68.44 283 ALA A CA 1
ATOM 2255 C C . ALA A 1 283 ? -48.041 -9.104 13.400 1.00 68.44 283 ALA A C 1
ATOM 2257 O O . ALA A 1 283 ? -48.481 -8.845 14.520 1.00 68.44 283 ALA A O 1
ATOM 2258 N N . LYS A 1 284 ? -47.587 -10.327 13.096 1.00 70.06 284 LYS A N 1
ATOM 2259 C CA . LYS A 1 284 ? -47.644 -11.464 14.027 1.00 70.06 284 LYS A CA 1
ATOM 2260 C C . LYS A 1 284 ? -46.638 -11.342 15.176 1.00 70.06 284 LYS A C 1
ATOM 2262 O O . LYS A 1 284 ? -46.974 -11.702 16.302 1.00 70.06 284 LYS A O 1
ATOM 2267 N N . ALA A 1 285 ? -45.444 -10.799 14.925 1.00 69.00 285 ALA A N 1
ATOM 2268 C CA . ALA A 1 285 ? -44.455 -10.514 15.968 1.00 69.00 285 ALA A CA 1
ATOM 2269 C C . ALA A 1 285 ? -44.931 -9.401 16.922 1.00 69.00 285 ALA A C 1
ATOM 2271 O O . ALA A 1 285 ? -44.849 -9.561 18.140 1.00 69.00 285 ALA A O 1
ATOM 2272 N N . LEU A 1 286 ? -45.519 -8.321 16.390 1.00 72.75 286 LEU A N 1
ATOM 2273 C CA . LEU A 1 286 ? -46.128 -7.256 17.198 1.00 72.75 286 LEU A CA 1
ATOM 2274 C C . LEU A 1 286 ? -47.336 -7.763 18.004 1.00 72.75 286 LEU A C 1
ATOM 2276 O O . LEU A 1 286 ? -47.485 -7.420 19.177 1.00 72.75 286 LEU A O 1
ATOM 2280 N N . GLN A 1 287 ? -48.159 -8.642 17.423 1.00 77.56 287 GLN A N 1
ATOM 2281 C CA . GLN A 1 287 ? -49.288 -9.257 18.125 1.00 77.56 287 GLN A CA 1
ATOM 2282 C C . GLN A 1 287 ? -48.837 -10.210 19.248 1.00 77.56 287 GLN A C 1
ATOM 2284 O O . GLN A 1 287 ? -49.463 -10.245 20.306 1.00 77.56 287 GLN A O 1
ATOM 2289 N N . GLN A 1 288 ? -47.734 -10.947 19.069 1.00 75.00 288 GLN A N 1
ATOM 2290 C CA . GLN A 1 288 ? -47.163 -11.800 20.121 1.00 75.00 288 GLN A CA 1
ATOM 2291 C C . GLN A 1 288 ? -46.556 -10.994 21.276 1.00 75.00 288 GLN A C 1
ATOM 2293 O O . GLN A 1 288 ? -46.713 -11.390 22.429 1.00 75.00 288 GLN A O 1
ATOM 2298 N N . MET A 1 289 ? -45.924 -9.849 20.997 1.00 76.50 289 MET A N 1
ATOM 2299 C CA . MET A 1 289 ? -45.423 -8.952 22.047 1.00 76.50 289 MET A CA 1
ATOM 2300 C C . MET A 1 289 ? -46.568 -8.290 22.830 1.00 76.50 289 MET A C 1
ATOM 2302 O O . MET A 1 289 ? -46.500 -8.214 24.051 1.00 76.50 289 MET A O 1
ATOM 2306 N N . SER A 1 290 ? -47.662 -7.913 22.157 1.00 79.94 290 SER A N 1
ATOM 2307 C CA . SER A 1 290 ? -48.857 -7.350 22.807 1.00 79.94 290 SER A CA 1
ATOM 2308 C C . SER A 1 290 ? -49.582 -8.344 23.729 1.00 79.94 290 SER A C 1
ATOM 2310 O O . SER A 1 290 ? -50.140 -7.943 24.749 1.00 79.94 290 SER A O 1
ATOM 2312 N N . LEU A 1 291 ? -49.566 -9.643 23.410 1.00 72.56 291 LEU A N 1
ATOM 2313 C CA . LEU A 1 291 ? -50.166 -10.679 24.261 1.00 72.56 291 LEU A CA 1
ATOM 2314 C C . LEU A 1 291 ? -49.311 -11.014 25.496 1.00 72.56 291 LEU A C 1
ATOM 2316 O O . LEU A 1 291 ? -49.857 -11.479 26.495 1.00 72.56 291 LEU A O 1
ATOM 2320 N N . ALA A 1 292 ? -47.999 -10.763 25.453 1.00 69.75 292 ALA A N 1
ATOM 2321 C CA . ALA A 1 292 ? -47.086 -11.025 26.568 1.00 69.75 292 ALA A CA 1
ATOM 2322 C C . ALA A 1 292 ? -47.149 -9.961 27.685 1.00 69.75 292 ALA A C 1
ATOM 2324 O O . ALA A 1 292 ? -46.724 -10.233 28.804 1.00 69.75 292 ALA A O 1
ATOM 2325 N N . GLU A 1 293 ? -47.705 -8.776 27.413 1.00 67.75 293 GLU A N 1
ATOM 2326 C CA . GLU A 1 293 ? -47.826 -7.675 28.385 1.00 67.75 293 GLU A CA 1
ATOM 2327 C C . GLU A 1 293 ? -49.137 -7.683 29.190 1.00 67.75 293 GLU A C 1
ATOM 2329 O O . GLU A 1 293 ? -49.385 -6.762 29.968 1.00 67.75 293 GLU A O 1
ATOM 2334 N N . GLN A 1 294 ? -49.992 -8.707 29.064 1.00 65.19 294 GLN A N 1
ATOM 2335 C CA . GLN A 1 294 ? -51.186 -8.783 29.910 1.00 65.19 294 GLN A CA 1
ATOM 2336 C C . GLN A 1 294 ? -50.805 -9.182 31.348 1.00 65.19 294 GLN A C 1
ATOM 2338 O O . GLN A 1 294 ? -50.314 -10.293 31.564 1.00 65.19 294 GLN A O 1
ATOM 2343 N N . PRO A 1 295 ? -51.041 -8.316 32.354 1.00 59.28 295 PRO A N 1
ATOM 2344 C CA . PRO A 1 295 ? -50.734 -8.638 33.738 1.00 59.28 295 PRO A CA 1
ATOM 2345 C C . PRO A 1 295 ? -51.612 -9.801 34.203 1.00 59.28 295 PRO A C 1
ATOM 2347 O O . PRO A 1 295 ? -52.835 -9.786 34.034 1.00 59.28 295 PRO A O 1
ATOM 2350 N N . ALA A 1 296 ? -50.975 -10.813 34.797 1.00 61.31 296 ALA A N 1
ATOM 2351 C CA . ALA A 1 296 ? -51.653 -11.945 35.410 1.00 61.31 296 ALA A CA 1
ATOM 2352 C C . ALA A 1 296 ? -52.693 -11.432 36.417 1.00 61.31 296 ALA A C 1
ATOM 2354 O O . ALA A 1 296 ? -52.347 -10.799 37.416 1.00 61.31 296 ALA A O 1
ATOM 2355 N N . LYS A 1 297 ? -53.978 -11.674 36.133 1.00 58.16 297 LYS A N 1
ATOM 2356 C CA . LYS A 1 297 ? -55.066 -11.382 37.068 1.00 58.16 297 LYS A CA 1
ATOM 2357 C C . LYS A 1 297 ? -54.813 -12.178 38.345 1.00 58.16 297 LYS A C 1
ATOM 2359 O O . LYS A 1 297 ? -54.793 -13.404 38.316 1.00 58.16 297 LYS A O 1
ATOM 2364 N N . ALA A 1 298 ? -54.585 -11.463 39.440 1.00 59.56 298 ALA A N 1
ATOM 2365 C CA . ALA A 1 298 ? -54.484 -12.041 40.765 1.00 59.56 298 ALA A CA 1
ATOM 2366 C C . ALA A 1 298 ? -55.855 -12.603 41.167 1.00 59.56 298 ALA A C 1
ATOM 2368 O O . ALA A 1 298 ? -56.809 -11.844 41.345 1.00 59.56 298 ALA A O 1
ATOM 2369 N N . ASP A 1 299 ? -55.944 -13.926 41.296 1.00 60.41 299 ASP A N 1
ATOM 2370 C CA . ASP A 1 299 ? -57.080 -14.598 41.922 1.00 60.41 299 ASP A CA 1
ATOM 2371 C C . ASP A 1 299 ? -57.103 -14.238 43.412 1.00 60.41 299 ASP A C 1
ATOM 2373 O O . ASP A 1 299 ? -56.307 -14.726 44.218 1.00 60.41 299 ASP A O 1
ATOM 2377 N N . HIS A 1 300 ? -58.017 -13.340 43.773 1.00 56.56 300 HIS A N 1
ATOM 2378 C CA . HIS A 1 300 ? -58.358 -13.039 45.155 1.00 56.56 300 HIS A CA 1
ATOM 2379 C C . HIS A 1 300 ? -59.351 -14.104 45.633 1.00 56.56 300 HIS A C 1
ATOM 2381 O O . HIS A 1 300 ? -60.542 -14.046 45.333 1.00 56.56 300 HIS A O 1
ATOM 2387 N N . ASN A 1 301 ? -58.838 -15.122 46.322 1.00 62.84 301 ASN A N 1
ATOM 2388 C CA . ASN A 1 301 ? -59.650 -16.129 46.992 1.00 62.84 301 ASN A CA 1
ATOM 2389 C C . ASN A 1 301 ? -59.823 -15.701 48.457 1.00 62.84 301 ASN A C 1
ATOM 2391 O O . ASN A 1 301 ? -58.943 -15.942 49.282 1.00 62.84 301 ASN A O 1
ATOM 2395 N N . GLU A 1 302 ? -60.931 -15.024 48.758 1.00 59.53 302 GLU A N 1
ATOM 2396 C CA . GLU A 1 302 ? -61.376 -14.771 50.130 1.00 59.53 302 GLU A CA 1
ATOM 2397 C C . GLU A 1 302 ? -62.089 -16.019 50.674 1.00 59.53 302 GLU A C 1
ATOM 2399 O O . GLU A 1 302 ? -63.146 -16.424 50.180 1.00 59.53 302 GLU A O 1
ATOM 2404 N N . ARG A 1 303 ? -61.503 -16.619 51.711 1.00 63.50 303 ARG A N 1
ATOM 2405 C CA . ARG A 1 303 ? -62.178 -17.469 52.695 1.00 63.50 303 ARG A CA 1
ATOM 2406 C C . ARG A 1 303 ? -61.623 -17.188 54.079 1.00 63.50 303 ARG A C 1
ATOM 2408 O O . ARG A 1 303 ? -60.385 -17.055 54.184 1.00 63.50 303 ARG A O 1
#

Secondary structure (DSSP, 8-state):
-HHHHHHHHHHHHT-TT--HHHHHHHHHHHHHHHTSHHHHHTTTS-HHHHHHHHHHHHHHHHHS-GGGHHHHHHHHHHHHHHHHTS-HHHHHHHHHHHTT-HHHHHHHHHHHHHHHHH--GGG-HHHHHHHHHHHHHHHHHHTS--TTHHHHHHHHHHHHHHHHHHHHHS-TTT-TTHHHHHHHHHHHHHHTT--TTSPP-TTHHHHTT-S--S---TT--BS-TTSTTBTS--SSPPEE-TTTSS-EESSHHHHHHHHHTS-HHHH------GGGG-HHHHHHHHHHHHHHT----------